Protein AF-0000000087418103 (afdb_homodimer)

pLDDT: mean 96.56, std 5.95, range [44.06, 98.94]

Foldseek 3Di:
DALLVVLVVLLVVLCCLLVVLLVVCLVPQLQALDPVGHQGSQLLLLQLLQVLQCLVQPWAVVHDRPCPVSCADRYPPHDHDSDPVVDDHSVVSVVSSVVSSVVVNVVSVVDDSVQQADAINDDPVCCVQRGGNVSSSVCSSVVSNVVSVRSQSSCVSVVHDDDPD/DFLLVVLVVLLVVLCCLLVVLLVVCLVPQLQALDPVGHQGSQLLLLQLLQVLQCLVQCWAVVHDRPCPVSCADRYPPHDHDSDPVVDDHSVVSVVSSVVSVVVVNVVSVVDDSVQQADAINDDPVCCVQRGGNVSSSVCSSVVSNVVSVRSQSSCVSVVHDDDPD

InterPro domains:
  IPR024775 Hercynine oxygenase, DinB-like domain [PF12867] (20-151)
  IPR034660 DinB/YfiT-like putative metalloenzymes [G3DSA:1.20.120.450] (1-155)
  IPR034660 DinB/YfiT-like putative metalloenzymes [SSF109854] (19-158)

Sequence (330 aa):
MTAIEFIKMSLENSKNWAMGLISDMSDAPLTQPTSAGGNHPLWILGHITCAESDLLDGFILGQPNRFPELQELFAMGSTPTLDADQYPTMDELMVKFETIRAATLAHLGTLTDADLDKPSHAPEEFGPFFGTVGACFGAMSIHSSFHAGQVADARRAAGRGPLMAMTAIEFIKMSLENSKNWAMGLISDMSDAPLTQPTSAGGNHPLWILGHITCAESDLLDGFILGQPNRFPELQELFAMGSTPTLDADQYPTMDELMVKFETIRAATLAHLGTLTDADLDKPSHAPEEFGPFFGTVGACFGAMSIHSSFHAGQVADARRAAGRGPLMA

Radius of gyration: 18.98 Å; Cα contacts (8 Å, |Δi|>4): 549; chains: 2; bounding box: 51×46×40 Å

Nearest PDB structures (foldseek):
  2qnl-assembly1_A-2  TM=7.770E-01  e=9.241E-05  Cytophaga hutchinsonii ATCC 33406
  5wk0-assembly1_A-2  TM=7.222E-01  e=6.065E-04  Staphylococcus sp. HMSC055H04
  8f5v-assembly1_B  TM=7.325E-01  e=7.453E-03  Mycobacterium tuberculosis
  5cog-assembly1_A  TM=6.428E-01  e=8.249E-02  Saccharomyces cerevisiae
  8qf6-assembly1_D  TM=7.228E-01  e=4.628E-01  Escherichia coli BL21(DE3)

Structure (mmCIF, N/CA/C/O backbone):
data_AF-0000000087418103-model_v1
#
loop_
_entity.id
_entity.type
_entity.pdbx_description
1 polymer 'DinB superfamily protein'
#
loop_
_atom_site.group_PDB
_atom_site.id
_atom_site.type_symbol
_atom_site.label_atom_id
_atom_site.label_alt_id
_atom_site.label_comp_id
_atom_site.label_asym_id
_atom_site.label_entity_id
_atom_site.label_seq_id
_atom_site.pdbx_PDB_ins_code
_atom_site.Cartn_x
_atom_site.Cartn_y
_atom_site.Cartn_z
_atom_site.occupancy
_atom_site.B_iso_or_equiv
_atom_site.auth_seq_id
_atom_site.auth_comp_id
_atom_site.auth_asym_id
_atom_site.auth_atom_id
_atom_site.pdbx_PDB_model_num
ATOM 1 N N . MET A 1 1 ? -4.941 -16.906 -14.5 1 94.5 1 MET A N 1
ATOM 2 C CA . MET A 1 1 ? -3.529 -16.562 -14.398 1 94.5 1 MET A CA 1
ATOM 3 C C . MET A 1 1 ? -2.855 -17.328 -13.266 1 94.5 1 MET A C 1
ATOM 5 O O . MET A 1 1 ? -3.516 -17.734 -12.312 1 94.5 1 MET A O 1
ATOM 9 N N . THR A 1 2 ? -1.505 -17.484 -13.43 1 97.88 2 THR A N 1
ATOM 10 C CA . THR A 1 2 ? -0.688 -18.156 -12.43 1 97.88 2 THR A CA 1
ATOM 11 C C . THR A 1 2 ? -0.31 -17.203 -11.305 1 97.88 2 THR A C 1
ATOM 13 O O . THR A 1 2 ? -0.543 -15.992 -11.406 1 97.88 2 THR A O 1
ATOM 16 N N . ALA A 1 3 ? 0.207 -17.781 -10.211 1 98.56 3 ALA A N 1
ATOM 17 C CA . ALA A 1 3 ? 0.692 -16.922 -9.133 1 98.56 3 ALA A CA 1
ATOM 18 C C . ALA A 1 3 ? 1.803 -16 -9.617 1 98.56 3 ALA A C 1
ATOM 20 O O . ALA A 1 3 ? 1.841 -14.82 -9.258 1 98.56 3 ALA A O 1
ATOM 21 N N . ILE A 1 4 ? 2.668 -16.5 -10.477 1 98.75 4 ILE A N 1
ATOM 22 C CA . ILE A 1 4 ? 3.779 -15.711 -11.008 1 98.75 4 ILE A CA 1
ATOM 23 C C . ILE A 1 4 ? 3.242 -14.539 -11.812 1 98.75 4 ILE A C 1
ATOM 25 O O . ILE A 1 4 ? 3.705 -13.406 -11.664 1 98.75 4 ILE A O 1
ATOM 29 N N . GLU A 1 5 ? 2.318 -14.773 -12.641 1 98.19 5 GLU A N 1
ATOM 30 C CA . GLU A 1 5 ? 1.715 -13.711 -13.445 1 98.19 5 GLU A CA 1
ATOM 31 C C . GLU A 1 5 ? 1.024 -12.68 -12.562 1 98.19 5 GLU A C 1
ATOM 33 O O . GLU A 1 5 ? 1.089 -11.477 -12.836 1 98.19 5 GLU A O 1
ATOM 38 N N . PHE A 1 6 ? 0.334 -13.148 -11.539 1 98.44 6 PHE A N 1
ATOM 39 C CA . PHE A 1 6 ? -0.337 -12.25 -10.609 1 98.44 6 PHE A CA 1
ATOM 40 C C . PHE A 1 6 ? 0.672 -11.352 -9.906 1 98.44 6 PHE A C 1
ATOM 42 O O . PHE A 1 6 ? 0.446 -10.148 -9.758 1 98.44 6 PHE A O 1
ATOM 49 N N . ILE A 1 7 ? 1.728 -11.953 -9.453 1 98.81 7 ILE A N 1
ATOM 50 C CA . ILE A 1 7 ? 2.781 -11.203 -8.781 1 98.81 7 ILE A CA 1
ATOM 51 C C . ILE A 1 7 ? 3.348 -10.148 -9.719 1 98.81 7 ILE A C 1
ATOM 53 O O . ILE A 1 7 ? 3.533 -8.992 -9.328 1 98.81 7 ILE A O 1
ATOM 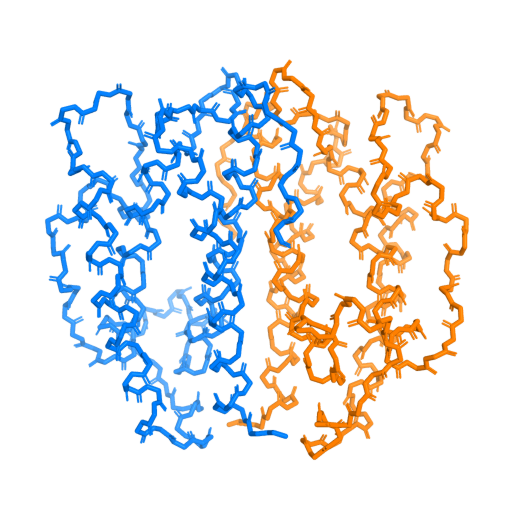57 N N . LYS A 1 8 ? 3.615 -10.539 -10.938 1 98.5 8 LYS A N 1
ATOM 58 C CA . LYS A 1 8 ? 4.141 -9.594 -11.922 1 98.5 8 LYS A CA 1
ATOM 59 C C . LYS A 1 8 ? 3.197 -8.414 -12.109 1 98.5 8 LYS A C 1
ATOM 61 O O . LYS A 1 8 ? 3.633 -7.258 -12.125 1 98.5 8 LYS A O 1
ATOM 66 N N . MET A 1 9 ? 1.972 -8.648 -12.234 1 97.88 9 MET A N 1
ATOM 67 C CA . MET A 1 9 ? 0.964 -7.602 -12.375 1 97.88 9 MET A CA 1
ATOM 68 C C . MET A 1 9 ? 0.952 -6.688 -11.156 1 97.88 9 MET A C 1
ATOM 70 O O . MET A 1 9 ? 0.904 -5.461 -11.297 1 97.88 9 MET A O 1
ATOM 74 N N . SER A 1 10 ? 0.97 -7.254 -9.992 1 98.19 10 SER A N 1
ATOM 75 C CA . SER A 1 10 ? 0.937 -6.488 -8.75 1 98.19 10 SER A CA 1
ATOM 76 C C . SER A 1 10 ? 2.164 -5.594 -8.625 1 98.19 10 SER A C 1
ATOM 78 O O . SER A 1 10 ? 2.057 -4.441 -8.195 1 98.19 10 SER A O 1
ATOM 80 N N . LEU A 1 11 ? 3.316 -6.184 -8.984 1 98.69 11 LEU A N 1
ATOM 81 C CA . LEU A 1 11 ? 4.555 -5.414 -8.953 1 98.69 11 LEU A CA 1
ATOM 82 C C . LEU A 1 11 ? 4.5 -4.246 -9.93 1 98.69 11 LEU A C 1
ATOM 84 O O . LEU A 1 11 ? 4.941 -3.141 -9.617 1 98.69 11 LEU A O 1
ATOM 88 N N . GLU A 1 12 ? 3.982 -4.477 -11.047 1 97.69 12 GLU A N 1
ATOM 89 C CA . GLU A 1 12 ? 3.881 -3.426 -12.055 1 97.69 12 GLU A CA 1
ATOM 90 C C . GLU A 1 12 ? 2.904 -2.336 -11.617 1 97.69 12 GLU A C 1
ATOM 92 O O . GLU A 1 12 ? 3.199 -1.146 -11.742 1 97.69 12 GLU A O 1
ATOM 97 N N . ASN A 1 13 ? 1.752 -2.725 -11.156 1 96.62 13 ASN A N 1
ATOM 98 C CA . ASN A 1 13 ? 0.744 -1.762 -10.727 1 96.62 13 ASN A CA 1
ATOM 99 C C . ASN A 1 13 ? 1.242 -0.908 -9.562 1 96.62 13 ASN A C 1
ATOM 101 O O . ASN A 1 13 ? 1.065 0.311 -9.562 1 96.62 13 ASN A O 1
ATOM 105 N N . SER A 1 14 ? 1.847 -1.534 -8.562 1 97.62 14 SER A N 1
ATOM 106 C CA . SER A 1 14 ? 2.357 -0.795 -7.418 1 97.62 14 SER A CA 1
ATOM 107 C C . SER A 1 14 ? 3.492 0.14 -7.82 1 97.62 14 SER A C 1
ATOM 109 O O . SER A 1 14 ? 3.6 1.255 -7.305 1 97.62 14 SER A O 1
ATOM 111 N N . LYS A 1 15 ? 4.336 -0.326 -8.766 1 98.12 15 LYS A N 1
ATOM 112 C CA . LYS A 1 15 ? 5.406 0.524 -9.281 1 98.12 15 LYS A CA 1
ATOM 113 C C . LYS A 1 15 ? 4.84 1.762 -9.977 1 98.12 15 LYS A C 1
ATOM 115 O O . LYS A 1 15 ? 5.262 2.885 -9.695 1 98.12 15 LYS A O 1
ATOM 120 N N . ASN A 1 16 ? 3.953 1.532 -10.852 1 96.31 16 ASN A N 1
ATOM 121 C CA . ASN A 1 16 ? 3.383 2.648 -11.602 1 96.31 16 ASN A CA 1
ATOM 122 C C . ASN A 1 16 ? 2.752 3.682 -10.672 1 96.31 16 ASN A C 1
ATOM 124 O O . ASN A 1 16 ? 2.916 4.887 -10.875 1 96.31 16 ASN A O 1
ATOM 128 N N . TRP A 1 17 ? 2.092 3.24 -9.695 1 96.44 17 TRP A N 1
ATOM 129 C CA . TRP A 1 17 ? 1.439 4.129 -8.742 1 96.44 17 TRP A CA 1
ATOM 130 C C . TRP A 1 17 ? 2.471 4.898 -7.922 1 96.44 17 TRP A C 1
ATOM 132 O O . TRP A 1 17 ? 2.471 6.133 -7.914 1 96.44 17 TRP A O 1
ATOM 142 N N . ALA A 1 18 ? 3.398 4.211 -7.297 1 98.25 18 ALA A N 1
ATOM 143 C CA . ALA A 1 18 ? 4.387 4.824 -6.414 1 98.25 18 ALA A CA 1
ATOM 144 C C . ALA A 1 18 ? 5.312 5.758 -7.188 1 98.25 18 ALA A C 1
ATOM 146 O O . ALA A 1 18 ? 5.527 6.902 -6.785 1 98.25 18 ALA A O 1
ATOM 147 N N . MET A 1 19 ? 5.785 5.285 -8.336 1 98.19 19 MET A N 1
ATOM 148 C CA . MET A 1 19 ? 6.758 6.074 -9.086 1 98.19 19 MET A CA 1
ATOM 149 C C . MET A 1 19 ? 6.086 7.262 -9.766 1 98.19 19 MET A C 1
ATOM 151 O O . MET A 1 19 ? 6.699 8.32 -9.922 1 98.19 19 MET A O 1
ATOM 155 N N . GLY A 1 20 ? 4.82 7.055 -10.133 1 97.44 20 GLY A N 1
ATOM 156 C CA . GLY A 1 20 ? 4.082 8.203 -10.633 1 97.44 20 GLY A CA 1
ATOM 157 C C . GLY A 1 20 ? 3.986 9.336 -9.633 1 97.44 20 GLY A C 1
ATOM 158 O O . GLY A 1 20 ? 4.219 10.5 -9.977 1 97.44 20 GLY A O 1
ATOM 159 N N . LEU A 1 21 ? 3.668 9.031 -8.445 1 98.25 21 LEU A N 1
ATOM 160 C CA . LEU A 1 21 ? 3.559 10.023 -7.375 1 98.25 21 LEU A CA 1
ATOM 161 C C . LEU A 1 21 ? 4.922 10.625 -7.055 1 98.25 21 LEU A C 1
ATOM 163 O O . LEU A 1 21 ? 5.047 11.852 -6.926 1 98.25 21 LEU A O 1
ATOM 167 N N . ILE A 1 22 ? 5.906 9.797 -6.93 1 98.62 22 ILE A N 1
ATOM 168 C CA . ILE A 1 22 ? 7.246 10.242 -6.562 1 98.62 22 ILE A CA 1
ATOM 169 C C . ILE A 1 22 ? 7.785 11.195 -7.629 1 98.62 22 ILE A C 1
ATOM 171 O O . ILE A 1 22 ? 8.305 12.266 -7.312 1 98.62 22 ILE A O 1
ATOM 175 N N . SER A 1 23 ? 7.621 10.805 -8.875 1 97.69 23 SER A N 1
ATOM 176 C CA . SER A 1 23 ? 8.117 11.625 -9.977 1 97.69 23 SER A CA 1
ATOM 177 C C . SER A 1 23 ? 7.422 12.977 -10.016 1 97.69 23 SER A C 1
ATOM 179 O O . SER A 1 23 ? 8.031 13.984 -10.383 1 97.69 23 SER A O 1
ATOM 181 N N . ASP A 1 24 ? 6.219 12.969 -9.617 1 97.5 24 ASP A N 1
ATOM 182 C CA . ASP A 1 24 ? 5.445 14.203 -9.617 1 97.5 24 ASP A CA 1
ATOM 183 C C . ASP A 1 24 ? 5.98 15.188 -8.57 1 97.5 24 ASP A C 1
ATOM 185 O O . ASP A 1 24 ? 5.684 16.375 -8.625 1 97.5 24 ASP A O 1
ATOM 189 N N . MET A 1 25 ? 6.789 14.719 -7.719 1 98 25 MET A N 1
ATOM 190 C CA . MET A 1 25 ? 7.316 15.547 -6.641 1 98 25 MET A CA 1
ATOM 191 C C . MET A 1 25 ? 8.781 15.883 -6.875 1 98 25 MET A C 1
ATOM 193 O O . MET A 1 25 ? 9.492 16.281 -5.949 1 98 25 MET A O 1
ATOM 197 N N . SER A 1 26 ? 9.266 15.75 -8.094 1 97.12 26 SER A N 1
ATOM 198 C CA . SER A 1 26 ? 10.68 15.953 -8.406 1 97.12 26 SER A CA 1
ATOM 199 C C . SER A 1 26 ? 11.102 17.391 -8.125 1 97.12 26 SER A C 1
ATOM 201 O O . SER A 1 26 ? 12.273 17.656 -7.848 1 97.12 26 SER A O 1
ATOM 203 N N . ASP A 1 27 ? 10.219 18.359 -8.148 1 97.69 27 ASP A N 1
ATOM 204 C CA . ASP A 1 27 ? 10.547 19.75 -7.906 1 97.69 27 ASP A CA 1
ATOM 205 C C . ASP A 1 27 ? 10.445 20.094 -6.418 1 97.69 27 ASP A C 1
ATOM 207 O O . ASP A 1 27 ? 10.852 21.172 -5.996 1 97.69 27 ASP A O 1
ATOM 211 N N . ALA A 1 28 ? 9.938 19.203 -5.602 1 97.88 28 ALA A N 1
ATOM 212 C CA . ALA A 1 28 ? 9.836 19.359 -4.152 1 97.88 28 ALA A CA 1
ATOM 213 C C . ALA A 1 28 ? 10.109 18.047 -3.43 1 97.88 28 ALA A C 1
ATOM 215 O O . ALA A 1 28 ? 9.297 17.594 -2.619 1 97.88 28 ALA A O 1
ATOM 216 N N . PRO A 1 29 ? 11.273 17.484 -3.646 1 98.25 29 PRO A N 1
ATOM 217 C CA . PRO A 1 29 ? 11.547 16.094 -3.227 1 98.25 29 PRO A CA 1
ATOM 218 C C . PRO A 1 29 ? 11.672 15.961 -1.712 1 98.25 29 PRO A C 1
ATOM 220 O O . PRO A 1 29 ? 11.57 14.852 -1.181 1 98.25 29 PRO A O 1
ATOM 223 N N . LEU A 1 30 ? 11.867 17.078 -0.911 1 98.5 30 LEU A N 1
ATOM 224 C CA . LEU A 1 30 ? 12.102 16.984 0.525 1 98.5 30 LEU A CA 1
ATOM 225 C C . LEU A 1 30 ? 10.859 17.391 1.308 1 98.5 30 LEU A C 1
ATOM 227 O O . LEU A 1 30 ? 10.938 17.641 2.516 1 98.5 30 LEU A O 1
ATOM 231 N N . THR A 1 31 ? 9.727 17.469 0.609 1 98.38 31 THR A N 1
ATOM 232 C CA . THR A 1 31 ? 8.492 17.859 1.283 1 98.38 31 THR A CA 1
ATOM 233 C C . THR A 1 31 ? 8.094 16.797 2.314 1 98.38 31 THR A C 1
ATOM 235 O O . THR A 1 31 ? 7.848 15.648 1.966 1 98.38 31 THR A O 1
ATOM 238 N N . GLN A 1 32 ? 8.031 17.203 3.506 1 98.31 32 GLN A N 1
ATOM 239 C CA . GLN A 1 32 ? 7.543 16.297 4.547 1 98.31 32 GLN A CA 1
ATOM 240 C C . GLN A 1 32 ? 6.02 16.25 4.57 1 98.31 32 GLN A C 1
ATOM 242 O O . GLN A 1 32 ? 5.359 17.281 4.387 1 98.31 32 GLN A O 1
ATOM 247 N N . PRO A 1 33 ? 5.477 15.109 4.848 1 98.31 33 PRO A N 1
ATOM 248 C CA . PRO A 1 33 ? 4.023 14.969 4.738 1 98.31 33 PRO A CA 1
ATOM 249 C C . PRO A 1 33 ? 3.279 15.578 5.926 1 98.31 33 PRO A C 1
ATOM 251 O O . PRO A 1 33 ? 2.133 16.016 5.789 1 98.31 33 PRO A O 1
ATOM 254 N N . THR A 1 34 ? 3.924 15.641 7.117 1 98.06 34 THR A N 1
ATOM 255 C CA . THR A 1 34 ? 3.201 16.062 8.312 1 98.06 34 THR A CA 1
ATOM 256 C C . THR A 1 34 ? 3.912 17.219 8.992 1 98.06 34 THR A C 1
ATOM 258 O O . THR A 1 34 ? 5.07 17.516 8.688 1 98.06 34 THR A O 1
ATOM 261 N N . SER A 1 35 ? 3.207 17.844 9.93 1 95.25 35 SER A N 1
ATOM 262 C CA . SER A 1 35 ? 3.797 18.922 10.719 1 95.25 35 SER A CA 1
ATOM 263 C C . SER A 1 35 ? 4.855 18.391 11.68 1 95.25 35 SER A C 1
ATOM 265 O O . SER A 1 35 ? 5.664 19.156 12.203 1 95.25 35 SER A O 1
ATOM 267 N N . ALA A 1 36 ? 4.867 17.062 11.836 1 95.81 36 ALA A N 1
ATOM 268 C CA . ALA A 1 36 ? 5.852 16.406 12.695 1 95.81 36 ALA A CA 1
ATOM 269 C C . ALA A 1 36 ? 6.945 15.742 11.867 1 95.81 36 ALA A C 1
ATOM 271 O O . ALA A 1 36 ? 7.68 14.891 12.375 1 95.81 36 ALA A O 1
ATOM 272 N N . GLY A 1 37 ? 7.035 16.156 10.625 1 96.56 37 GLY A N 1
ATOM 273 C CA . GLY A 1 37 ? 8.023 15.586 9.727 1 96.56 37 GLY A CA 1
ATOM 274 C C . GLY A 1 37 ? 7.496 14.406 8.938 1 96.56 37 GLY A C 1
ATOM 275 O O . GLY A 1 37 ? 6.363 14.43 8.461 1 96.56 37 GLY A O 1
ATOM 276 N N . GLY A 1 38 ? 8.43 13.398 8.836 1 96.62 38 GLY A N 1
ATOM 277 C CA . GLY A 1 38 ? 8.039 12.195 8.117 1 96.62 38 GLY A CA 1
ATOM 278 C C . GLY A 1 38 ? 8.867 11.938 6.875 1 96.62 38 GLY A C 1
ATOM 279 O O . GLY A 1 38 ? 9.836 12.656 6.617 1 96.62 38 GLY A O 1
ATOM 280 N N . ASN A 1 39 ? 8.43 10.906 6.176 1 97.94 39 ASN A N 1
ATOM 281 C CA . ASN A 1 39 ? 9.203 10.422 5.035 1 97.94 39 ASN A CA 1
ATOM 282 C C . ASN A 1 39 ? 8.906 11.234 3.777 1 97.94 39 ASN A C 1
ATOM 284 O O . ASN A 1 39 ? 7.805 11.156 3.23 1 97.94 39 ASN A O 1
ATOM 288 N N . HIS A 1 40 ? 9.859 12.047 3.332 1 98.56 40 HIS A N 1
ATOM 289 C CA . HIS A 1 40 ? 9.672 12.836 2.119 1 98.56 40 HIS A CA 1
ATOM 290 C C . HIS A 1 40 ? 9.914 11.992 0.872 1 98.56 40 HIS A C 1
ATOM 292 O O . HIS A 1 40 ? 10.516 10.922 0.95 1 98.56 40 HIS A O 1
ATOM 298 N N . PRO A 1 41 ? 9.445 12.406 -0.322 1 98.69 41 PRO A N 1
ATOM 299 C CA . PRO A 1 41 ? 9.445 11.586 -1.535 1 98.69 41 PRO A CA 1
ATOM 300 C C . PRO A 1 41 ? 10.836 11.078 -1.907 1 98.69 41 PRO A C 1
ATOM 302 O O . PRO A 1 41 ? 10.984 9.938 -2.354 1 98.69 41 PRO A O 1
ATOM 305 N N . LEU A 1 42 ? 11.852 11.875 -1.727 1 98.75 42 LEU A N 1
ATOM 306 C CA . LEU A 1 42 ? 13.211 11.438 -2.041 1 98.75 42 LEU A CA 1
ATOM 307 C C . LEU A 1 42 ? 13.625 10.273 -1.155 1 98.75 42 LEU A C 1
ATOM 309 O O . LEU A 1 42 ? 14.164 9.273 -1.646 1 98.75 42 LEU A O 1
ATOM 313 N N . TRP A 1 43 ? 13.398 10.375 0.125 1 98.75 43 TRP A N 1
ATOM 314 C CA . TRP A 1 43 ? 13.711 9.289 1.049 1 98.75 43 TRP A CA 1
ATOM 315 C C . TRP A 1 43 ? 12.914 8.031 0.708 1 98.75 43 TRP A C 1
ATOM 317 O O . TRP A 1 43 ? 13.445 6.922 0.733 1 98.75 43 TRP A O 1
ATOM 327 N N . ILE A 1 44 ? 11.664 8.211 0.382 1 98.81 44 ILE A N 1
ATOM 328 C CA . ILE A 1 44 ? 10.797 7.078 0.086 1 98.81 44 ILE A CA 1
ATOM 329 C C . ILE A 1 44 ? 11.32 6.34 -1.144 1 98.81 44 ILE A C 1
ATOM 331 O O . ILE A 1 44 ? 11.367 5.105 -1.162 1 98.81 44 ILE A O 1
ATOM 335 N N . LEU A 1 45 ? 11.703 7.07 -2.178 1 98.88 45 LEU A N 1
ATOM 336 C CA . LEU A 1 45 ? 12.289 6.434 -3.352 1 98.88 45 LEU A CA 1
ATOM 337 C C . LEU A 1 45 ? 13.516 5.609 -2.969 1 98.88 45 LEU A C 1
ATOM 339 O O . LEU A 1 45 ? 13.641 4.453 -3.375 1 98.88 45 LEU A O 1
ATOM 343 N N . GLY A 1 46 ? 14.422 6.227 -2.209 1 98.81 46 GLY A N 1
ATOM 344 C CA . GLY A 1 46 ? 15.594 5.5 -1.736 1 98.81 46 GLY A CA 1
ATOM 345 C C . GLY A 1 46 ? 15.242 4.293 -0.89 1 98.81 46 GLY A C 1
ATOM 346 O O . GLY A 1 46 ? 15.844 3.227 -1.04 1 98.81 46 GLY A O 1
ATOM 347 N N . HIS A 1 47 ? 14.297 4.453 -0.024 1 98.81 47 HIS A N 1
ATOM 348 C CA . HIS A 1 47 ? 13.883 3.385 0.883 1 98.81 47 HIS A CA 1
ATOM 349 C C . HIS A 1 47 ? 13.281 2.211 0.116 1 98.81 47 HIS A C 1
ATOM 351 O O . HIS A 1 47 ? 13.617 1.055 0.382 1 98.81 47 HIS A O 1
ATOM 357 N N . ILE A 1 48 ? 12.359 2.486 -0.826 1 98.81 48 ILE A N 1
ATOM 358 C CA . ILE A 1 48 ? 11.75 1.425 -1.621 1 98.81 48 ILE A CA 1
ATOM 359 C C . ILE A 1 48 ? 12.836 0.675 -2.395 1 98.81 48 ILE A C 1
ATOM 361 O O . ILE A 1 48 ? 12.797 -0.554 -2.492 1 98.81 48 ILE A O 1
ATOM 365 N N . THR A 1 49 ? 13.805 1.419 -2.943 1 98.88 49 THR A N 1
ATOM 366 C CA . THR A 1 49 ? 14.906 0.832 -3.691 1 98.88 49 THR A CA 1
ATOM 367 C C . THR A 1 49 ? 15.758 -0.068 -2.793 1 98.88 49 THR A C 1
ATOM 369 O O . THR A 1 49 ? 16 -1.229 -3.125 1 98.88 49 THR A O 1
ATOM 372 N N . CYS A 1 50 ? 16.156 0.462 -1.684 1 98.75 50 CYS A N 1
ATOM 373 C CA . CYS A 1 50 ? 16.953 -0.267 -0.711 1 98.75 50 CYS A CA 1
ATOM 374 C C . CYS A 1 50 ? 16.219 -1.507 -0.214 1 98.75 50 CYS A C 1
ATOM 376 O O . CYS A 1 50 ? 16.797 -2.6 -0.183 1 98.75 50 CYS A O 1
ATOM 378 N N . ALA A 1 51 ? 15.023 -1.373 0.129 1 98.44 51 ALA A N 1
ATOM 379 C CA . ALA A 1 51 ? 14.203 -2.451 0.68 1 98.44 51 ALA A CA 1
ATOM 380 C C . ALA A 1 51 ? 13.992 -3.559 -0.349 1 98.44 51 ALA A C 1
ATOM 382 O O . ALA A 1 51 ? 13.961 -4.742 -0.001 1 98.44 51 ALA A O 1
ATOM 383 N N . GLU A 1 52 ? 13.742 -3.18 -1.605 1 98.81 52 GLU A N 1
ATOM 384 C CA . GLU A 1 52 ? 13.547 -4.211 -2.623 1 98.81 52 GLU A CA 1
ATOM 385 C C . GLU A 1 52 ? 14.805 -5.059 -2.799 1 98.81 52 GLU A C 1
ATOM 387 O O . GLU A 1 52 ? 14.719 -6.27 -2.992 1 98.81 52 GLU A O 1
ATOM 392 N N . SER A 1 53 ? 15.977 -4.418 -2.729 1 98.81 53 SER A N 1
ATOM 393 C CA . SER A 1 53 ? 17.203 -5.199 -2.748 1 98.81 53 SER A CA 1
ATOM 394 C C . SER A 1 53 ? 17.328 -6.086 -1.514 1 98.81 53 SER A C 1
ATOM 396 O O . SER A 1 53 ? 17.75 -7.238 -1.608 1 98.81 53 SER A O 1
ATOM 398 N N . ASP A 1 54 ? 16.953 -5.578 -0.331 1 98.25 54 ASP A N 1
ATOM 399 C CA . ASP A 1 54 ? 16.953 -6.406 0.872 1 98.25 54 ASP A CA 1
ATOM 400 C C . ASP A 1 54 ? 16.062 -7.633 0.693 1 98.25 54 ASP A C 1
ATOM 402 O O . ASP A 1 54 ? 16.406 -8.727 1.132 1 98.25 54 ASP A O 1
ATOM 406 N N . LEU A 1 55 ? 14.953 -7.465 0.068 1 98.56 55 LEU A N 1
ATOM 407 C CA . LEU A 1 55 ? 14.008 -8.562 -0.118 1 98.56 55 LEU A CA 1
ATOM 408 C C . LEU A 1 55 ? 14.508 -9.539 -1.181 1 98.56 55 LEU A C 1
ATOM 410 O O . LEU A 1 55 ? 14.57 -10.742 -0.943 1 98.56 55 LEU A O 1
ATOM 414 N N . LEU A 1 56 ? 14.867 -9.023 -2.363 1 98.88 56 LEU A N 1
ATOM 415 C CA . LEU A 1 56 ? 15.336 -9.906 -3.43 1 98.88 56 LEU A CA 1
ATOM 416 C C . LEU A 1 56 ? 16.688 -10.508 -3.084 1 98.88 56 LEU A C 1
ATOM 418 O O . LEU A 1 56 ? 16.812 -11.727 -2.943 1 98.88 56 LEU A O 1
ATOM 422 N N . ASP A 1 57 ? 17.734 -9.648 -2.947 1 98.81 57 ASP A N 1
ATOM 423 C CA . ASP A 1 57 ? 19.109 -10.133 -2.738 1 98.81 57 ASP A CA 1
ATOM 424 C C . ASP A 1 57 ? 19.25 -10.781 -1.367 1 98.81 57 ASP A C 1
ATOM 426 O O . ASP A 1 57 ? 19.797 -11.883 -1.252 1 98.81 57 ASP A O 1
ATOM 430 N N . GLY A 1 58 ? 18.75 -10.156 -0.375 1 98.31 58 GLY A N 1
ATOM 431 C CA . GLY A 1 58 ? 18.906 -10.656 0.982 1 98.31 58 GLY A CA 1
ATOM 432 C C . GLY A 1 58 ? 18 -11.836 1.295 1 98.31 58 GLY A C 1
ATOM 433 O O . GLY A 1 58 ? 18.469 -12.961 1.437 1 98.31 58 GLY A O 1
ATOM 434 N N . PHE A 1 59 ? 16.703 -11.617 1.299 1 98.5 59 PHE A N 1
ATOM 435 C CA . PHE A 1 59 ? 15.766 -12.594 1.841 1 98.5 59 PHE A CA 1
ATOM 436 C C . PHE A 1 59 ? 15.516 -13.719 0.844 1 98.5 59 PHE A C 1
ATOM 438 O O . PHE A 1 59 ? 15.367 -14.883 1.234 1 98.5 59 PHE A O 1
ATOM 445 N N . ILE A 1 60 ? 15.414 -13.469 -0.437 1 98.75 60 ILE A N 1
ATOM 446 C CA . ILE A 1 60 ? 15.078 -14.5 -1.415 1 98.75 60 ILE A CA 1
ATOM 447 C C . ILE A 1 60 ? 16.344 -15.227 -1.852 1 98.75 60 ILE A C 1
ATOM 449 O O . ILE A 1 60 ? 16.375 -16.469 -1.882 1 98.75 60 ILE A O 1
ATOM 453 N N . LEU A 1 61 ? 17.453 -14.523 -2.113 1 98.75 61 LEU A N 1
ATOM 454 C CA . LEU A 1 61 ? 18.625 -15.109 -2.754 1 98.75 61 LEU A CA 1
ATOM 455 C C . LEU A 1 61 ? 19.719 -15.398 -1.729 1 98.75 61 LEU A C 1
ATOM 457 O O . LEU A 1 61 ? 20.703 -16.094 -2.031 1 98.75 61 LEU A O 1
ATOM 461 N N . GLY A 1 62 ? 19.609 -14.836 -0.491 1 98.44 62 GLY A N 1
ATOM 462 C CA . GLY A 1 62 ? 20.625 -15.039 0.529 1 98.44 62 GLY A CA 1
ATOM 463 C C . GLY A 1 62 ? 21.938 -14.336 0.219 1 98.44 62 GLY A C 1
ATOM 464 O O . GLY A 1 62 ? 23 -14.852 0.529 1 98.44 62 GLY A O 1
ATOM 465 N N . GLN A 1 63 ? 21.875 -13.227 -0.502 1 98.56 63 GLN A N 1
ATOM 466 C CA . GLN A 1 63 ? 23.016 -12.43 -0.913 1 98.56 63 GLN A CA 1
ATOM 467 C C . GLN A 1 63 ? 22.969 -11.039 -0.272 1 98.56 63 GLN A C 1
ATOM 469 O O . GLN A 1 63 ? 21.938 -10.617 0.229 1 98.56 63 GLN A O 1
ATOM 474 N N . PRO A 1 64 ? 24.078 -10.359 -0.205 1 98.19 64 PRO A N 1
ATOM 475 C CA . PRO A 1 64 ? 24.062 -8.992 0.33 1 98.19 64 PRO A CA 1
ATOM 476 C C . PRO A 1 64 ? 23.25 -8.031 -0.535 1 98.19 64 PRO A C 1
ATOM 478 O O . PRO A 1 64 ? 23.141 -8.227 -1.747 1 98.19 64 PRO A O 1
ATOM 481 N N . ASN A 1 65 ? 22.719 -7.016 0.11 1 98.38 65 ASN A N 1
ATOM 482 C CA . ASN A 1 65 ? 22.094 -5.918 -0.617 1 98.38 65 ASN A CA 1
ATOM 483 C C . ASN A 1 65 ? 23.031 -5.332 -1.672 1 98.38 65 ASN A C 1
ATOM 485 O O . ASN A 1 65 ? 24.203 -5.074 -1.395 1 98.38 65 ASN A O 1
ATOM 489 N N . ARG A 1 66 ? 22.578 -5.078 -2.859 1 98.56 66 ARG A N 1
ATOM 490 C CA . ARG A 1 66 ? 23.453 -4.699 -3.967 1 98.56 66 ARG A CA 1
ATOM 491 C C . ARG A 1 66 ? 23.766 -3.207 -3.928 1 98.56 66 ARG A C 1
ATOM 493 O O . ARG A 1 66 ? 24.641 -2.734 -4.652 1 98.56 66 ARG A O 1
ATOM 500 N N . PHE A 1 67 ? 23.047 -2.477 -3.104 1 98.31 67 PHE A N 1
ATOM 501 C CA . PHE A 1 67 ? 23.312 -1.058 -2.893 1 98.31 67 PHE A CA 1
ATOM 502 C C . PHE A 1 67 ? 23.719 -0.791 -1.448 1 98.31 67 PHE A C 1
ATOM 504 O O . PHE A 1 67 ? 23.016 -0.074 -0.725 1 98.31 67 PHE A O 1
ATOM 511 N N . PRO A 1 68 ? 24.875 -1.246 -1.016 1 97.5 68 PRO A N 1
ATOM 512 C CA . PRO A 1 68 ? 25.25 -1.081 0.389 1 97.5 68 PRO A CA 1
ATOM 513 C C . PRO A 1 68 ? 25.328 0.385 0.81 1 97.5 68 PRO A C 1
ATOM 515 O O . PRO A 1 68 ? 25.078 0.714 1.97 1 97.5 68 PRO A O 1
ATOM 518 N N . GLU A 1 69 ? 25.594 1.25 -0.128 1 96.25 69 GLU A N 1
ATOM 519 C CA . GLU A 1 69 ? 25.75 2.672 0.166 1 96.25 69 GLU A CA 1
ATOM 520 C C . GLU A 1 69 ? 24.406 3.303 0.527 1 96.25 69 GLU A C 1
ATOM 522 O O . GLU A 1 69 ? 24.359 4.391 1.104 1 96.25 69 GLU A O 1
ATOM 527 N N . LEU A 1 70 ? 23.297 2.645 0.199 1 97.88 70 LEU A N 1
ATOM 528 C CA . LEU A 1 70 ? 21.969 3.189 0.489 1 97.88 70 LEU A CA 1
ATOM 529 C C . LEU A 1 70 ? 21.531 2.828 1.903 1 97.88 70 LEU A C 1
ATOM 531 O O . LEU A 1 70 ? 20.594 3.426 2.441 1 97.88 70 LEU A O 1
ATOM 535 N N . GLN A 1 71 ? 22.156 1.879 2.541 1 96.75 71 GLN A N 1
ATOM 536 C CA . GLN A 1 71 ? 21.688 1.307 3.799 1 96.75 71 GLN A CA 1
ATOM 537 C C . GLN A 1 71 ? 21.656 2.357 4.906 1 96.75 71 GLN A C 1
ATOM 539 O O . GLN A 1 71 ? 20.688 2.453 5.656 1 96.75 71 GLN A O 1
ATOM 544 N N . GLU A 1 72 ? 22.641 3.15 4.969 1 94.94 72 GLU A N 1
ATOM 545 C CA . GLU A 1 72 ? 22.75 4.129 6.047 1 94.94 72 GLU A CA 1
ATOM 546 C C . GLU A 1 72 ? 21.625 5.156 5.969 1 94.94 72 GLU A C 1
ATOM 548 O O . GLU A 1 72 ? 21.062 5.559 6.996 1 94.94 72 GLU A O 1
ATOM 553 N N . LEU A 1 73 ? 21.25 5.516 4.793 1 96.06 73 LEU A N 1
ATOM 554 C CA . LEU A 1 73 ? 20.344 6.645 4.602 1 96.06 73 LEU A CA 1
ATOM 555 C C . LEU A 1 73 ? 18.891 6.168 4.5 1 96.06 73 LEU A C 1
ATOM 557 O O . LEU A 1 73 ? 17.969 6.906 4.848 1 96.06 73 LEU A O 1
ATOM 561 N N . PHE A 1 74 ? 18.703 4.891 4.039 1 97.94 74 PHE A N 1
ATOM 562 C CA . PHE A 1 74 ? 17.359 4.594 3.582 1 97.94 74 PHE A CA 1
ATOM 563 C C . PHE A 1 74 ? 16.844 3.307 4.215 1 97.94 74 PHE A C 1
ATOM 565 O O . PHE A 1 74 ? 15.672 2.953 4.055 1 97.94 74 PHE A O 1
ATOM 572 N N . ALA A 1 75 ? 17.656 2.574 4.938 1 95.69 75 ALA A N 1
ATOM 573 C CA . ALA A 1 75 ? 17.234 1.289 5.488 1 95.69 75 ALA A CA 1
ATOM 574 C C . ALA A 1 75 ? 16.188 1.477 6.574 1 95.69 75 ALA A C 1
ATOM 576 O O . ALA A 1 75 ? 16 2.586 7.082 1 95.69 75 ALA A O 1
ATOM 577 N N . MET A 1 76 ? 15.492 0.37 6.848 1 89.12 76 MET A N 1
ATOM 578 C CA . MET A 1 76 ? 14.562 0.377 7.973 1 89.12 76 MET A CA 1
ATOM 579 C C . MET A 1 76 ? 15.234 0.923 9.227 1 89.12 76 MET A C 1
ATOM 581 O O . MET A 1 76 ? 16.359 0.556 9.539 1 89.12 76 MET A O 1
ATOM 585 N N . GLY A 1 77 ? 14.57 1.86 9.859 1 88.12 77 GLY A N 1
ATOM 586 C CA . GLY A 1 77 ? 15.109 2.428 11.086 1 88.12 77 GLY A CA 1
ATOM 587 C C . GLY A 1 77 ? 15.82 3.75 10.867 1 88.12 77 GLY A C 1
ATOM 588 O O . GLY A 1 77 ? 16.078 4.488 11.812 1 88.12 77 GLY A O 1
ATOM 589 N N . SER A 1 78 ? 16.141 4.066 9.656 1 91.25 78 SER A N 1
ATOM 590 C CA . SER A 1 78 ? 16.766 5.355 9.367 1 91.25 78 SER A CA 1
ATOM 591 C C . SER A 1 78 ? 15.75 6.488 9.453 1 91.25 78 SER A C 1
ATOM 593 O O . SER A 1 78 ? 14.547 6.254 9.367 1 91.25 78 SER A O 1
ATOM 595 N N . THR A 1 79 ? 16.297 7.691 9.609 1 91.06 79 THR A N 1
ATOM 596 C CA . THR A 1 79 ? 15.461 8.883 9.727 1 91.06 79 THR A CA 1
ATOM 597 C C . THR A 1 79 ? 15.75 9.859 8.586 1 91.06 79 THR A C 1
ATOM 599 O O . THR A 1 79 ? 16.891 10.25 8.375 1 91.06 79 THR A O 1
ATOM 602 N N . PRO A 1 80 ? 14.727 10.25 7.922 1 95.69 80 PRO A N 1
ATOM 603 C CA . PRO A 1 80 ? 14.945 11.234 6.855 1 95.69 80 PRO A CA 1
ATOM 604 C C . PRO A 1 80 ? 15.492 12.555 7.379 1 95.69 80 PRO A C 1
ATOM 606 O O . PRO A 1 80 ? 15.109 13.008 8.461 1 95.69 80 PRO A O 1
ATOM 609 N N . THR A 1 81 ? 16.375 13.164 6.633 1 94.88 81 THR A N 1
ATOM 610 C CA . THR A 1 81 ? 16.891 14.5 6.918 1 94.88 81 THR A CA 1
ATOM 611 C C . THR A 1 81 ? 16.406 15.492 5.863 1 94.88 81 THR A C 1
ATOM 613 O O . THR A 1 81 ? 15.875 15.102 4.824 1 94.88 81 THR A O 1
ATOM 616 N N . LEU A 1 82 ? 16.531 16.766 6.156 1 96.19 82 LEU A N 1
ATOM 617 C CA . LEU A 1 82 ? 16.109 17.781 5.211 1 96.19 82 LEU A CA 1
ATOM 618 C C . LEU A 1 82 ? 17.312 18.375 4.477 1 96.19 82 LEU A C 1
ATOM 620 O O . LEU A 1 82 ? 17.172 19.375 3.768 1 96.19 82 LEU A O 1
ATOM 624 N N . ASP A 1 83 ? 18.453 17.703 4.594 1 95.5 83 ASP A N 1
ATOM 625 C CA . ASP A 1 83 ? 19.641 18.141 3.885 1 95.5 83 ASP A CA 1
ATOM 626 C C . ASP A 1 83 ? 19.797 17.391 2.557 1 95.5 83 ASP A C 1
ATOM 628 O O . ASP A 1 83 ? 20.297 16.266 2.518 1 95.5 83 ASP A O 1
ATOM 632 N N . ALA A 1 84 ? 19.484 18.031 1.515 1 92.94 84 ALA A N 1
ATOM 633 C CA . ALA A 1 84 ? 19.484 17.438 0.181 1 92.94 84 ALA A CA 1
ATOM 634 C C . ALA A 1 84 ? 20.875 16.938 -0.191 1 92.94 84 ALA A C 1
ATOM 636 O O . ALA A 1 84 ? 21.016 15.961 -0.933 1 92.94 84 ALA A O 1
ATOM 637 N N . ASP A 1 85 ? 21.891 17.531 0.336 1 94.69 85 ASP A N 1
ATOM 638 C CA . ASP A 1 85 ? 23.281 17.219 -0.038 1 94.69 85 ASP A CA 1
ATOM 639 C C . ASP A 1 85 ? 23.688 15.852 0.479 1 94.69 85 ASP A C 1
ATOM 641 O O . ASP A 1 85 ? 24.688 15.289 0.022 1 94.69 85 ASP A O 1
ATOM 645 N N . GLN A 1 86 ? 22.922 15.297 1.346 1 95.69 86 GLN A N 1
ATOM 646 C CA . GLN A 1 86 ? 23.266 14 1.93 1 95.69 86 GLN A CA 1
ATOM 647 C C . GLN A 1 86 ? 22.734 12.859 1.065 1 95.69 86 GLN A C 1
ATOM 649 O O . GLN A 1 86 ? 23.109 11.695 1.262 1 95.69 86 GLN A O 1
ATOM 654 N N . TYR A 1 87 ? 21.922 13.18 0.095 1 97.31 87 TYR A N 1
ATOM 655 C CA . TYR A 1 87 ? 21.25 12.141 -0.682 1 97.31 87 TYR A CA 1
ATOM 656 C C . TYR A 1 87 ? 21.781 12.109 -2.113 1 97.31 87 TYR A C 1
ATOM 658 O O . TYR A 1 87 ? 22.141 13.148 -2.672 1 97.31 87 TYR A O 1
ATOM 666 N N . PRO A 1 88 ? 21.766 10.859 -2.689 1 97.38 88 PRO A N 1
ATOM 667 C CA . PRO A 1 88 ? 21.766 10.875 -4.152 1 97.38 88 PRO A CA 1
ATOM 668 C C . PRO A 1 88 ? 20.594 11.656 -4.738 1 97.38 88 PRO A C 1
ATOM 670 O O . PRO A 1 88 ? 19.578 11.836 -4.07 1 97.38 88 PRO A O 1
ATOM 673 N N . THR A 1 89 ? 20.75 12.102 -5.961 1 96.81 89 THR A N 1
ATOM 674 C CA . THR A 1 89 ? 19.656 12.797 -6.617 1 96.81 89 THR A CA 1
ATOM 675 C C . THR A 1 89 ? 18.5 11.828 -6.898 1 96.81 89 THR A C 1
ATOM 677 O O . THR A 1 89 ? 18.688 10.609 -6.895 1 96.81 89 THR A O 1
ATOM 680 N N . MET A 1 90 ? 17.375 12.367 -7.137 1 97.31 90 MET A N 1
ATOM 681 C CA . MET A 1 90 ? 16.219 11.539 -7.496 1 97.31 90 MET A CA 1
ATOM 682 C C . MET A 1 90 ? 16.5 10.734 -8.758 1 97.31 90 MET A C 1
ATOM 684 O O . MET A 1 90 ? 16.125 9.562 -8.852 1 97.31 90 MET A O 1
ATOM 688 N N . ASP A 1 91 ? 17.141 11.336 -9.727 1 97.56 91 ASP A N 1
ATOM 689 C CA . ASP A 1 91 ? 17.469 10.641 -10.969 1 97.56 91 ASP A CA 1
ATOM 690 C C . ASP A 1 91 ? 18.375 9.445 -10.703 1 97.56 91 ASP A C 1
ATOM 692 O O . ASP A 1 91 ? 18.188 8.375 -11.273 1 97.56 91 ASP A O 1
ATOM 696 N N . GLU A 1 92 ? 19.344 9.672 -9.891 1 98.25 92 GLU A N 1
ATOM 697 C CA . GLU A 1 92 ? 20.25 8.586 -9.547 1 98.25 92 GLU A CA 1
ATOM 698 C C . GLU A 1 92 ? 19.516 7.441 -8.859 1 98.25 92 GLU A C 1
ATOM 700 O O . GLU A 1 92 ? 19.766 6.27 -9.156 1 98.25 92 GLU A O 1
ATOM 705 N N . LEU A 1 93 ? 18.672 7.785 -7.973 1 98.69 93 LEU A N 1
ATOM 706 C CA . LEU A 1 93 ? 17.906 6.773 -7.25 1 98.69 93 LEU A CA 1
ATOM 707 C C . LEU A 1 93 ? 16.938 6.051 -8.18 1 98.69 93 LEU A C 1
ATOM 709 O O . LEU A 1 93 ? 16.719 4.844 -8.031 1 98.69 93 LEU A O 1
ATOM 713 N N . MET A 1 94 ? 16.375 6.801 -9.109 1 98.62 94 MET A N 1
ATOM 714 C CA . MET A 1 94 ? 15.469 6.18 -10.062 1 98.62 94 MET A CA 1
ATOM 715 C C . MET A 1 94 ? 16.188 5.141 -10.906 1 98.62 94 MET A C 1
ATOM 717 O O . MET A 1 94 ? 15.641 4.078 -11.203 1 98.62 94 MET A O 1
ATOM 721 N N . VAL A 1 95 ? 17.359 5.398 -11.328 1 98.69 95 VAL A N 1
ATOM 722 C CA . VAL A 1 95 ? 18.172 4.438 -12.078 1 98.69 95 VAL A CA 1
ATOM 723 C C . VAL A 1 95 ? 18.391 3.184 -11.234 1 98.69 95 VAL A C 1
ATOM 725 O O . VAL A 1 95 ? 18.281 2.062 -11.742 1 98.69 95 VAL A O 1
ATOM 728 N N . LYS A 1 96 ? 18.75 3.395 -9.977 1 98.81 96 LYS A N 1
ATOM 729 C CA . LYS A 1 96 ? 18.953 2.262 -9.078 1 98.81 96 LYS A CA 1
ATOM 730 C C . LYS A 1 96 ? 17.672 1.469 -8.891 1 98.81 96 LYS A C 1
ATOM 732 O O . LYS A 1 96 ? 17.688 0.237 -8.852 1 98.81 96 LYS A O 1
ATOM 737 N N . PHE A 1 97 ? 16.562 2.182 -8.758 1 98.88 97 PHE A N 1
ATOM 738 C CA . PHE A 1 97 ? 15.289 1.5 -8.633 1 98.88 97 PHE A CA 1
ATOM 739 C C . PHE A 1 97 ? 15.008 0.638 -9.859 1 98.88 97 PHE A C 1
ATOM 741 O O . PHE A 1 97 ? 14.617 -0.523 -9.734 1 98.88 97 PHE A O 1
ATOM 748 N N . GLU A 1 98 ? 15.18 1.209 -11.039 1 98.75 98 GLU A N 1
ATOM 749 C CA . GLU A 1 98 ? 14.945 0.462 -12.273 1 98.75 98 GLU A CA 1
ATOM 750 C C . GLU A 1 98 ? 15.852 -0.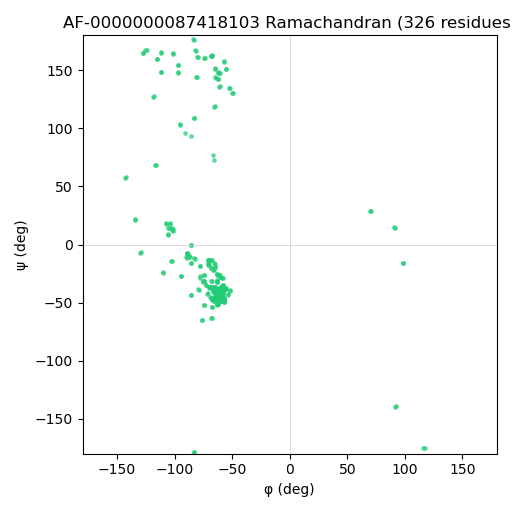762 -12.352 1 98.75 98 GLU A C 1
ATOM 752 O O . GLU A 1 98 ? 15.438 -1.811 -12.859 1 98.75 98 GLU A O 1
ATOM 757 N N . THR A 1 99 ? 17.031 -0.6 -11.891 1 98.88 99 THR A N 1
ATOM 758 C CA . THR A 1 99 ? 17.984 -1.699 -11.891 1 98.88 99 THR A CA 1
ATOM 759 C C . THR A 1 99 ? 17.5 -2.844 -11.008 1 98.88 99 THR A C 1
ATOM 761 O O . THR A 1 99 ? 17.453 -3.996 -11.445 1 98.88 99 THR A O 1
ATOM 764 N N . ILE A 1 100 ? 17.141 -2.545 -9.789 1 98.94 100 ILE A N 1
ATOM 765 C CA . ILE A 1 100 ? 16.719 -3.598 -8.867 1 98.94 100 ILE A CA 1
ATOM 766 C C . ILE A 1 100 ? 15.383 -4.18 -9.305 1 98.94 100 ILE A C 1
ATOM 768 O O . ILE A 1 100 ? 15.156 -5.387 -9.195 1 98.94 100 ILE A O 1
ATOM 772 N N . ARG A 1 101 ? 14.484 -3.359 -9.828 1 98.94 101 ARG A N 1
ATOM 773 C CA . ARG A 1 101 ? 13.203 -3.859 -10.32 1 98.94 101 ARG A CA 1
ATOM 774 C C . ARG A 1 101 ? 13.406 -4.809 -11.492 1 98.94 101 ARG A C 1
ATOM 776 O O . ARG A 1 101 ? 12.742 -5.852 -11.578 1 98.94 101 ARG A O 1
ATOM 783 N N . ALA A 1 102 ? 14.273 -4.469 -12.375 1 98.88 102 ALA A N 1
ATOM 784 C CA . ALA A 1 102 ? 14.578 -5.355 -13.492 1 98.88 102 ALA A CA 1
ATOM 785 C C . ALA A 1 102 ? 15.117 -6.695 -13 1 98.88 102 ALA A C 1
ATOM 787 O O . ALA A 1 102 ? 14.75 -7.75 -13.523 1 98.88 102 ALA A O 1
ATOM 788 N N . ALA A 1 103 ? 15.977 -6.656 -12.039 1 98.94 103 ALA A N 1
ATOM 789 C CA . ALA A 1 103 ? 16.516 -7.879 -11.453 1 98.94 103 ALA A CA 1
ATOM 790 C C . ALA A 1 103 ? 15.422 -8.711 -10.797 1 98.94 103 ALA A C 1
ATOM 792 O O . ALA A 1 103 ? 15.406 -9.938 -10.906 1 98.94 103 ALA A O 1
ATOM 793 N N . THR A 1 104 ? 14.539 -8.039 -10.07 1 98.94 104 THR A N 1
ATOM 794 C CA . THR A 1 104 ? 13.414 -8.695 -9.406 1 98.94 104 THR A CA 1
ATOM 795 C C . THR A 1 104 ? 12.539 -9.422 -10.422 1 98.94 104 THR A C 1
ATOM 797 O O . THR A 1 104 ? 12.211 -10.594 -10.242 1 98.94 104 THR A O 1
ATOM 800 N N . LEU A 1 105 ? 12.195 -8.727 -11.469 1 98.88 105 LEU A N 1
ATOM 801 C CA . LEU A 1 105 ? 11.336 -9.312 -12.492 1 98.88 105 LEU A CA 1
ATOM 802 C C . LEU A 1 105 ? 12.047 -10.453 -13.211 1 98.88 105 LEU A C 1
ATOM 804 O O . LEU A 1 105 ? 11.422 -11.461 -13.547 1 98.88 105 LEU A O 1
ATOM 808 N N . ALA A 1 106 ? 13.336 -10.266 -13.492 1 98.88 106 ALA A N 1
ATOM 809 C CA . ALA A 1 106 ? 14.109 -11.328 -14.133 1 98.88 106 ALA A CA 1
ATOM 810 C C . ALA A 1 106 ? 14.117 -12.586 -13.281 1 98.88 106 ALA A C 1
ATOM 812 O O . ALA A 1 106 ? 13.914 -13.695 -13.789 1 98.88 106 ALA A O 1
ATOM 813 N N . HIS A 1 107 ? 14.375 -12.414 -12.008 1 98.94 107 HIS A N 1
ATOM 814 C CA . HIS A 1 107 ? 14.391 -13.57 -11.117 1 98.94 107 HIS A CA 1
ATOM 815 C C . HIS A 1 107 ? 13.008 -14.219 -11.047 1 98.94 107 HIS A C 1
ATOM 817 O O . HIS A 1 107 ? 12.891 -15.445 -11.117 1 98.94 107 HIS A O 1
ATOM 823 N N . LEU A 1 108 ? 11.984 -13.398 -10.867 1 98.88 108 LEU A N 1
ATOM 824 C CA . LEU A 1 108 ? 10.617 -13.898 -10.844 1 98.88 108 LEU A CA 1
ATOM 825 C C . LEU A 1 108 ? 10.32 -14.75 -12.07 1 98.88 108 LEU A C 1
ATOM 827 O O . LEU A 1 108 ? 9.648 -15.781 -11.977 1 98.88 108 LEU A O 1
ATOM 831 N N . GLY A 1 109 ? 10.812 -14.352 -13.18 1 98.56 109 GLY A N 1
ATOM 832 C CA . GLY A 1 109 ? 10.602 -15.039 -14.445 1 98.56 109 GLY A CA 1
ATOM 833 C C . GLY A 1 109 ? 11.227 -16.422 -14.484 1 98.56 109 GLY A C 1
ATOM 834 O O . GLY A 1 109 ? 10.898 -17.234 -15.359 1 98.56 109 GLY A O 1
ATOM 835 N N . THR A 1 110 ? 12.172 -16.703 -13.625 1 98.75 110 THR A N 1
ATOM 836 C CA . THR A 1 110 ? 12.836 -18 -13.602 1 98.75 110 THR A CA 1
ATOM 837 C C . THR A 1 110 ? 12.094 -18.969 -12.68 1 98.75 110 THR A C 1
ATOM 839 O O . THR A 1 110 ? 12.398 -20.156 -12.656 1 98.75 110 THR A O 1
ATOM 842 N N . LEU A 1 111 ? 11.102 -18.5 -11.938 1 98.75 111 LEU A N 1
ATOM 843 C CA . LEU A 1 111 ? 10.469 -19.281 -10.891 1 98.75 111 LEU A CA 1
ATOM 844 C C . LEU A 1 111 ? 9.195 -19.938 -11.406 1 98.75 111 LEU A C 1
ATOM 846 O O . LEU A 1 111 ? 8.555 -19.438 -12.328 1 98.75 111 LEU A O 1
ATOM 850 N N . THR A 1 112 ? 8.859 -21.031 -10.766 1 98.25 112 THR A N 1
ATOM 851 C CA . THR A 1 112 ? 7.543 -21.656 -10.883 1 98.25 112 THR A CA 1
ATOM 852 C C . THR A 1 112 ? 6.68 -21.328 -9.672 1 98.25 112 THR A C 1
ATOM 854 O O . THR A 1 112 ? 7.188 -20.859 -8.648 1 98.25 112 THR A O 1
ATOM 857 N N . ASP A 1 113 ? 5.391 -21.562 -9.82 1 98 113 ASP A N 1
ATOM 858 C CA . ASP A 1 113 ? 4.504 -21.344 -8.688 1 98 113 ASP A CA 1
ATOM 859 C C . ASP A 1 113 ? 4.957 -22.141 -7.469 1 98 113 ASP A C 1
ATOM 861 O O . ASP A 1 113 ? 4.871 -21.656 -6.336 1 98 113 ASP A O 1
ATOM 865 N N . ALA A 1 114 ? 5.449 -23.359 -7.652 1 97.94 114 ALA A N 1
ATOM 866 C CA . ALA A 1 114 ? 5.914 -24.203 -6.559 1 97.94 114 ALA A CA 1
ATOM 867 C C . ALA A 1 114 ? 7.098 -23.578 -5.836 1 97.94 114 ALA A C 1
ATOM 869 O O . ALA A 1 114 ? 7.27 -23.766 -4.629 1 97.94 114 ALA A O 1
ATOM 870 N N . ASP A 1 115 ? 7.91 -22.812 -6.539 1 98.69 115 ASP A N 1
ATOM 871 C CA . ASP A 1 115 ? 9.086 -22.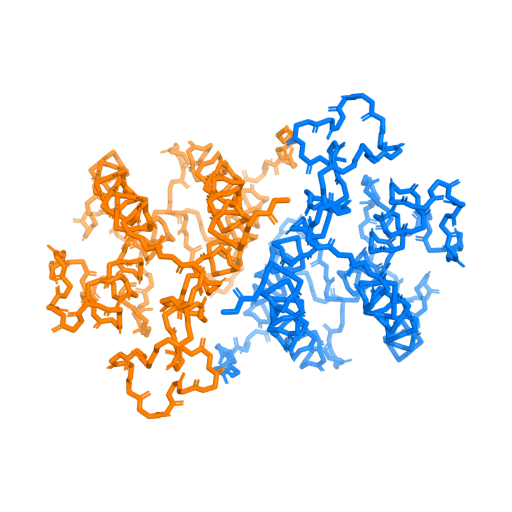172 -5.969 1 98.69 115 ASP A CA 1
ATOM 872 C C . ASP A 1 115 ? 8.688 -21.109 -4.945 1 98.69 115 ASP A C 1
ATOM 874 O O . ASP A 1 115 ? 9.477 -20.75 -4.066 1 98.69 115 ASP A O 1
ATOM 878 N N . LEU A 1 116 ? 7.508 -20.609 -5.016 1 98.69 116 LEU A N 1
ATOM 879 C CA . LEU A 1 116 ? 7.031 -19.547 -4.133 1 98.69 116 LEU A CA 1
ATOM 880 C C . LEU A 1 116 ? 6.875 -20.062 -2.705 1 98.69 116 LEU A C 1
ATOM 882 O O . LEU A 1 116 ? 6.887 -19.281 -1.755 1 98.69 116 LEU A O 1
ATOM 886 N N . ASP A 1 117 ? 6.766 -21.375 -2.51 1 98.31 117 ASP A N 1
ATOM 887 C CA . ASP A 1 117 ? 6.562 -21.953 -1.188 1 98.31 117 ASP A CA 1
ATOM 888 C C . ASP A 1 117 ? 7.898 -22.25 -0.508 1 98.31 117 ASP A C 1
ATOM 890 O O . ASP A 1 117 ? 7.934 -22.609 0.671 1 98.31 117 ASP A O 1
ATOM 894 N N . LYS A 1 118 ? 8.977 -22.172 -1.271 1 98.5 118 LYS A N 1
ATOM 895 C CA . LYS A 1 118 ? 10.289 -22.406 -0.668 1 98.5 118 LYS A CA 1
ATOM 896 C C . LYS A 1 118 ? 10.57 -21.391 0.441 1 98.5 118 LYS A C 1
ATOM 898 O O . LYS A 1 118 ? 10.156 -20.234 0.359 1 98.5 118 LYS A O 1
ATOM 903 N N . PRO A 1 119 ? 11.328 -21.844 1.492 1 98.06 119 PRO A N 1
ATOM 904 C CA . PRO A 1 119 ? 11.695 -20.906 2.553 1 98.06 119 PRO A CA 1
ATOM 905 C C . PRO A 1 119 ? 12.594 -19.781 2.053 1 98.06 119 PRO A C 1
ATOM 907 O O . PRO A 1 119 ? 13.398 -19.984 1.144 1 98.06 119 PRO A O 1
ATOM 910 N N . SER A 1 120 ? 12.375 -18.656 2.588 1 98.5 120 SER A N 1
ATOM 911 C CA . SER A 1 120 ? 13.305 -17.547 2.344 1 98.5 120 SER A CA 1
ATOM 912 C C . SER A 1 120 ? 14.5 -17.609 3.281 1 98.5 120 SER A C 1
ATOM 914 O O . SER A 1 120 ? 14.641 -18.562 4.051 1 98.5 120 SER A O 1
ATOM 916 N N . HIS A 1 121 ? 15.383 -16.641 3.162 1 98.19 121 HIS A N 1
ATOM 917 C CA . HIS A 1 121 ? 16.531 -16.5 4.047 1 98.19 121 HIS A CA 1
ATOM 918 C C . HIS A 1 121 ? 16.297 -15.422 5.102 1 98.19 121 HIS A C 1
ATOM 920 O O . HIS A 1 121 ? 17.234 -14.969 5.762 1 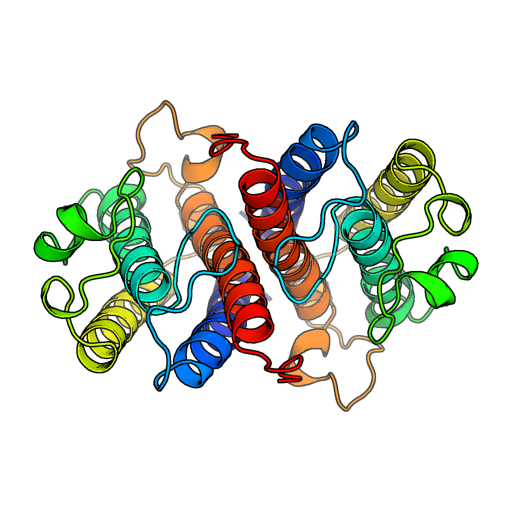98.19 121 HIS A O 1
ATOM 926 N N . ALA A 1 122 ? 15.062 -14.977 5.215 1 97.19 122 ALA A N 1
ATOM 927 C CA . ALA A 1 122 ? 14.75 -13.938 6.188 1 97.19 122 ALA A CA 1
ATOM 928 C C . ALA A 1 122 ? 15.031 -14.406 7.609 1 97.19 122 ALA A C 1
ATOM 930 O O . ALA A 1 122 ? 14.891 -15.594 7.914 1 97.19 122 ALA A O 1
ATOM 931 N N . PRO A 1 123 ? 15.422 -13.438 8.445 1 94.31 123 PRO A N 1
ATOM 932 C CA . PRO A 1 123 ? 15.523 -13.797 9.859 1 94.31 123 PRO A CA 1
ATOM 933 C C . PRO A 1 123 ? 14.227 -14.375 10.414 1 94.31 123 PRO A C 1
ATOM 935 O O . PRO A 1 123 ? 13.133 -13.984 9.984 1 94.31 123 PRO A O 1
ATOM 938 N N . GLU A 1 124 ? 14.336 -15.234 11.406 1 92.06 124 GLU A N 1
ATOM 939 C CA . GLU A 1 124 ? 13.203 -15.969 11.969 1 92.06 124 GLU A CA 1
ATOM 940 C C . GLU A 1 124 ? 12.141 -15.016 12.5 1 92.06 124 GLU A C 1
ATOM 942 O O . GLU A 1 124 ? 10.945 -15.297 12.398 1 92.06 124 GLU A O 1
ATOM 947 N N . GLU A 1 125 ? 12.586 -13.898 13.055 1 89.44 125 GLU A N 1
ATOM 948 C CA . GLU A 1 125 ? 11.656 -12.938 13.641 1 89.44 125 GLU A CA 1
ATOM 949 C C . GLU A 1 125 ? 10.742 -12.328 12.586 1 89.44 125 GLU A C 1
ATOM 951 O O . GLU A 1 125 ? 9.656 -11.836 12.898 1 89.44 125 GLU A O 1
ATOM 956 N N . PHE A 1 126 ? 11.117 -12.461 11.312 1 89.5 126 PHE A N 1
ATOM 957 C CA . PHE A 1 126 ? 10.336 -11.883 10.227 1 89.5 126 PHE A CA 1
ATOM 958 C C . PHE A 1 126 ? 9.578 -12.969 9.469 1 89.5 126 PHE A C 1
ATOM 960 O O . PHE A 1 126 ? 8.969 -12.703 8.43 1 89.5 126 PHE A O 1
ATOM 967 N N . GLY A 1 127 ? 9.578 -14.164 9.945 1 86.38 127 GLY A N 1
ATOM 968 C CA . GLY A 1 127 ? 9.023 -15.352 9.328 1 86.38 127 GLY A CA 1
ATOM 969 C C . GLY A 1 127 ? 7.57 -15.188 8.922 1 86.38 127 GLY A C 1
ATOM 970 O O . GLY A 1 127 ? 7.199 -15.508 7.785 1 86.38 127 GLY A O 1
ATOM 971 N N . PRO A 1 128 ? 6.719 -14.617 9.719 1 83.06 128 PRO A N 1
ATOM 972 C CA . PRO A 1 128 ? 5.297 -14.5 9.391 1 83.06 128 PRO A CA 1
ATOM 973 C C . PRO A 1 128 ? 5.043 -13.656 8.141 1 83.06 128 PRO A C 1
ATOM 975 O O . PRO A 1 128 ? 4.09 -13.914 7.406 1 83.06 128 PRO A O 1
ATOM 978 N N . PHE A 1 129 ? 5.992 -12.742 7.867 1 88.75 129 PHE A N 1
ATOM 979 C CA . PHE A 1 129 ? 5.754 -11.805 6.773 1 88.75 129 PHE A CA 1
ATOM 980 C C . PHE A 1 129 ? 6.676 -12.102 5.594 1 88.75 129 PHE A C 1
ATOM 982 O O . PHE A 1 129 ? 6.332 -11.82 4.445 1 88.75 129 PHE A O 1
ATOM 989 N N . PHE A 1 130 ? 7.805 -12.727 5.895 1 96.31 130 PHE A N 1
ATOM 990 C CA . PHE A 1 130 ? 8.828 -12.859 4.867 1 96.31 130 PHE A CA 1
ATOM 991 C C . PHE A 1 130 ? 9.383 -14.281 4.832 1 96.31 130 PHE A C 1
ATOM 993 O O . PHE A 1 130 ? 10.484 -14.508 4.336 1 96.31 130 PHE A O 1
ATOM 1000 N N . GLY A 1 131 ? 8.672 -15.258 5.316 1 97.12 131 GLY A N 1
ATOM 1001 C CA . GLY A 1 131 ? 9.211 -16.578 5.566 1 97.12 131 GLY A CA 1
ATOM 1002 C C . GLY A 1 131 ? 9.352 -17.422 4.309 1 97.12 131 GLY A C 1
ATOM 1003 O O . GLY A 1 131 ? 10.047 -18.438 4.305 1 97.12 131 GLY A O 1
ATOM 1004 N N . THR A 1 132 ? 8.688 -17.078 3.254 1 98.44 132 THR A N 1
ATOM 1005 C CA . THR A 1 132 ? 8.789 -17.812 1.99 1 98.44 132 THR A CA 1
ATOM 1006 C C . THR A 1 132 ? 9.125 -16.844 0.847 1 98.44 132 THR A C 1
ATOM 1008 O O . THR A 1 132 ? 8.984 -15.633 0.987 1 98.44 132 THR A O 1
ATOM 1011 N N . VAL A 1 133 ? 9.539 -17.391 -0.236 1 98.75 133 VAL A N 1
ATOM 1012 C CA . VAL A 1 133 ? 9.82 -16.609 -1.44 1 98.75 133 VAL A CA 1
ATOM 1013 C C . VAL A 1 133 ? 8.578 -15.844 -1.867 1 98.75 133 VAL A C 1
ATOM 1015 O O . VAL A 1 133 ? 8.641 -14.648 -2.152 1 98.75 133 VAL A O 1
ATOM 1018 N N . GLY A 1 134 ? 7.43 -16.484 -1.828 1 98.62 134 GLY A N 1
ATOM 1019 C CA . GLY A 1 134 ? 6.176 -15.852 -2.193 1 98.62 134 GLY A CA 1
ATOM 1020 C C . GLY A 1 134 ? 5.801 -14.703 -1.278 1 98.62 134 GLY A C 1
ATOM 1021 O O . GLY A 1 134 ? 5.348 -13.656 -1.744 1 98.62 134 GLY A O 1
ATOM 1022 N N . ALA A 1 135 ? 5.996 -14.945 -0.021 1 98.19 135 ALA A N 1
ATOM 1023 C CA . ALA A 1 135 ? 5.688 -13.898 0.948 1 98.19 135 ALA A CA 1
ATOM 1024 C C . ALA A 1 135 ? 6.551 -12.656 0.709 1 98.19 135 ALA A C 1
ATOM 1026 O O . ALA A 1 135 ? 6.074 -11.531 0.841 1 98.19 135 ALA A O 1
ATOM 1027 N N . CYS A 1 136 ? 7.77 -12.859 0.368 1 98.62 136 CYS A N 1
ATOM 1028 C CA . CYS A 1 136 ? 8.672 -11.75 0.095 1 98.62 136 CYS A CA 1
ATOM 1029 C C . CYS A 1 136 ? 8.195 -10.945 -1.113 1 98.62 136 CYS A C 1
ATOM 1031 O O . CYS A 1 136 ? 8.164 -9.719 -1.073 1 98.62 136 CYS A O 1
ATOM 1033 N N . PHE A 1 137 ? 7.816 -11.625 -2.188 1 98.75 137 PHE A N 1
ATOM 1034 C CA . PHE A 1 137 ? 7.297 -10.93 -3.359 1 98.75 137 PHE A CA 1
ATOM 1035 C C . PHE A 1 137 ? 6.02 -10.172 -3.021 1 98.75 137 PHE A C 1
ATOM 1037 O O . PHE A 1 137 ? 5.824 -9.039 -3.473 1 98.75 137 PHE A O 1
ATOM 1044 N N . GLY A 1 138 ? 5.141 -10.797 -2.219 1 98.06 138 GLY A N 1
ATOM 1045 C CA . GLY A 1 138 ? 3.922 -10.125 -1.781 1 98.06 138 GLY A CA 1
ATOM 1046 C C . GLY A 1 138 ? 4.188 -8.852 -0.999 1 98.06 138 GLY A C 1
ATOM 1047 O O . GLY A 1 138 ? 3.479 -7.859 -1.165 1 98.06 138 GLY A O 1
ATOM 1048 N N . ALA A 1 139 ? 5.195 -8.891 -0.236 1 97.88 139 ALA A N 1
ATOM 1049 C CA . ALA A 1 139 ? 5.547 -7.75 0.606 1 97.88 139 ALA A CA 1
ATOM 1050 C C . ALA A 1 139 ? 6.016 -6.57 -0.239 1 97.88 139 ALA A C 1
ATOM 1052 O O . ALA A 1 139 ? 5.789 -5.41 0.12 1 97.88 139 ALA A O 1
ATOM 1053 N N . MET A 1 140 ? 6.633 -6.82 -1.376 1 98.38 140 MET A N 1
ATOM 1054 C CA . MET A 1 140 ? 7.172 -5.75 -2.213 1 98.38 140 MET A CA 1
ATOM 1055 C C . MET A 1 140 ? 6.059 -4.82 -2.688 1 98.38 140 MET A C 1
ATOM 1057 O O . MET A 1 140 ? 6.184 -3.6 -2.586 1 98.38 140 MET A O 1
ATOM 1061 N N . SER A 1 141 ? 4.973 -5.395 -3.141 1 98.25 141 SER A N 1
ATOM 1062 C CA . SER A 1 141 ? 3.893 -4.594 -3.705 1 98.25 141 SER A CA 1
ATOM 1063 C C . SER A 1 141 ? 3.154 -3.818 -2.621 1 98.25 141 SER A C 1
ATOM 1065 O O . SER A 1 141 ? 2.877 -2.627 -2.781 1 98.25 141 SER A O 1
ATOM 1067 N N . ILE A 1 142 ? 2.889 -4.473 -1.485 1 97.88 142 ILE A N 1
ATOM 1068 C CA . ILE A 1 142 ? 2.109 -3.789 -0.461 1 97.88 142 ILE A CA 1
ATOM 1069 C C . ILE A 1 142 ? 2.98 -2.752 0.244 1 97.88 142 ILE A C 1
ATOM 1071 O O . ILE A 1 142 ? 2.496 -1.686 0.63 1 97.88 142 ILE A O 1
ATOM 1075 N N . HIS A 1 143 ? 4.289 -3.002 0.367 1 98.25 143 HIS A N 1
ATOM 1076 C CA . HIS A 1 143 ? 5.227 -2.066 0.974 1 98.25 143 HIS A CA 1
ATOM 1077 C C . HIS A 1 143 ? 5.359 -0.798 0.136 1 98.25 143 HIS A C 1
ATOM 1079 O O . HIS A 1 143 ? 5.301 0.312 0.668 1 98.25 143 HIS A O 1
ATOM 1085 N N . SER A 1 144 ? 5.562 -0.999 -1.142 1 98.38 144 SER A N 1
ATOM 1086 C CA . SER A 1 144 ? 5.672 0.145 -2.041 1 98.38 144 SER A CA 1
ATOM 1087 C C . SER A 1 144 ? 4.398 0.98 -2.037 1 98.38 144 SER A C 1
ATOM 1089 O O . SER A 1 144 ? 4.453 2.211 -2.055 1 98.38 144 SER A O 1
ATOM 1091 N N . SER A 1 145 ? 3.266 0.354 -1.999 1 98.62 145 SER A N 1
ATOM 1092 C CA . SER A 1 145 ? 1.982 1.047 -1.991 1 98.62 145 SER A CA 1
ATOM 1093 C C . SER A 1 145 ? 1.771 1.805 -0.685 1 98.62 145 SER A C 1
ATOM 1095 O O . SER A 1 145 ? 1.243 2.918 -0.685 1 98.62 145 SER A O 1
ATOM 1097 N N . PHE A 1 146 ? 2.232 1.229 0.381 1 98.62 146 PHE A N 1
ATOM 1098 C CA . PHE A 1 146 ? 2.193 1.888 1.682 1 98.62 146 PHE A CA 1
ATOM 1099 C C . PHE A 1 146 ? 2.928 3.221 1.636 1 98.62 146 PHE A C 1
ATOM 1101 O O . PHE A 1 146 ? 2.385 4.25 2.039 1 98.62 146 PHE A O 1
ATOM 1108 N N . HIS A 1 147 ? 4.086 3.203 1.114 1 98.75 147 HIS A N 1
ATOM 1109 C CA . HIS A 1 147 ? 4.898 4.414 1.075 1 98.75 147 HIS A CA 1
ATOM 1110 C C . HIS A 1 147 ? 4.387 5.387 0.015 1 98.75 147 HIS A C 1
ATOM 1112 O O . HIS A 1 147 ? 4.531 6.602 0.158 1 98.75 147 HIS A O 1
ATOM 1118 N N . ALA A 1 148 ? 3.73 4.844 -1.014 1 98.69 148 ALA A N 1
ATOM 1119 C CA . ALA A 1 148 ? 3.08 5.723 -1.982 1 98.69 148 ALA A CA 1
ATOM 1120 C C . ALA A 1 148 ? 2.006 6.578 -1.312 1 98.69 148 ALA A C 1
ATOM 1122 O O . ALA A 1 148 ? 1.817 7.742 -1.672 1 98.69 148 ALA A O 1
ATOM 1123 N N . GLY A 1 149 ? 1.282 6.012 -0.38 1 98.62 149 GLY A N 1
ATOM 1124 C CA . GLY A 1 149 ? 0.308 6.781 0.38 1 98.62 149 GLY A CA 1
ATOM 1125 C C . GLY A 1 149 ? 0.919 7.957 1.116 1 98.62 149 GLY A C 1
ATOM 1126 O O . GLY A 1 149 ? 0.308 9.023 1.209 1 98.62 149 GLY A O 1
ATOM 1127 N N . GLN A 1 150 ? 2.094 7.809 1.57 1 98.69 150 GLN A N 1
ATOM 1128 C CA . GLN A 1 150 ? 2.799 8.883 2.262 1 98.69 150 GLN A CA 1
ATOM 1129 C C . GLN A 1 150 ? 3.246 9.969 1.286 1 98.69 150 GLN A C 1
ATOM 1131 O O . GLN A 1 150 ? 3.271 11.148 1.633 1 98.69 150 GLN A O 1
ATOM 1136 N N . VAL A 1 151 ? 3.6 9.523 0.08 1 98.75 151 VAL A N 1
ATOM 1137 C CA . VAL A 1 151 ? 3.939 10.508 -0.945 1 98.75 151 VAL A CA 1
ATOM 1138 C C . VAL A 1 151 ? 2.707 11.344 -1.29 1 98.75 151 VAL A C 1
ATOM 1140 O O . VAL A 1 151 ? 2.809 12.555 -1.512 1 98.75 151 VAL A O 1
ATOM 1143 N N . ALA A 1 152 ? 1.568 10.711 -1.336 1 98.44 152 ALA A N 1
ATOM 1144 C CA . ALA A 1 152 ? 0.331 11.445 -1.585 1 98.44 152 ALA A CA 1
ATOM 1145 C C . ALA A 1 152 ? 0.096 12.5 -0.509 1 98.44 152 ALA A C 1
ATOM 1147 O O . ALA A 1 152 ? -0.354 13.609 -0.807 1 98.44 152 ALA A O 1
ATOM 1148 N N . ASP A 1 153 ? 0.403 12.195 0.707 1 98.62 153 ASP A N 1
ATOM 1149 C CA . ASP A 1 153 ? 0.261 13.172 1.781 1 98.62 153 ASP A CA 1
ATOM 1150 C C . ASP A 1 153 ? 1.288 14.297 1.644 1 98.62 153 ASP A C 1
ATOM 1152 O O . ASP A 1 153 ? 0.998 15.453 1.954 1 98.62 153 ASP A O 1
ATOM 1156 N N . ALA A 1 154 ? 2.496 13.945 1.202 1 98.62 154 ALA A N 1
ATOM 1157 C CA . ALA A 1 154 ? 3.482 14.992 0.932 1 98.62 154 ALA A CA 1
ATOM 1158 C C . ALA A 1 154 ? 3.002 15.93 -0.172 1 98.62 154 ALA A C 1
ATOM 1160 O O . ALA A 1 154 ? 3.184 17.141 -0.084 1 98.62 154 ALA A O 1
ATOM 1161 N N . ARG A 1 155 ? 2.43 15.359 -1.185 1 98.19 155 ARG A N 1
ATOM 1162 C CA . ARG A 1 155 ? 1.851 16.172 -2.254 1 98.19 155 ARG A CA 1
ATOM 1163 C C . ARG A 1 155 ? 0.809 17.141 -1.704 1 98.19 155 ARG A C 1
ATOM 1165 O O . ARG A 1 155 ? 0.814 18.328 -2.047 1 98.19 155 ARG A O 1
ATOM 1172 N N . ARG A 1 156 ? -0.026 16.625 -0.875 1 97.44 156 ARG A N 1
ATOM 1173 C CA . ARG A 1 156 ? -1.057 17.453 -0.27 1 97.44 156 ARG A CA 1
ATOM 1174 C C . ARG A 1 156 ? -0.436 18.562 0.57 1 97.44 156 ARG A C 1
ATOM 1176 O O . ARG A 1 156 ? -0.875 19.719 0.507 1 97.44 156 ARG A O 1
ATOM 1183 N N . ALA A 1 157 ? 0.539 18.234 1.346 1 97.88 157 ALA A N 1
ATOM 1184 C CA . ALA A 1 157 ? 1.239 19.203 2.17 1 97.88 157 ALA A CA 1
ATOM 1185 C C . ALA A 1 157 ? 1.847 20.312 1.309 1 97.88 157 ALA A C 1
ATOM 1187 O O . ALA A 1 157 ? 1.969 21.453 1.75 1 97.88 157 ALA A O 1
ATOM 1188 N N . ALA A 1 158 ? 2.166 19.953 0.102 1 97.44 158 ALA A N 1
ATOM 1189 C CA . ALA A 1 158 ? 2.766 20.906 -0.831 1 97.44 158 ALA A CA 1
ATOM 1190 C C . ALA A 1 158 ? 1.693 21.703 -1.564 1 97.44 158 ALA A C 1
ATOM 1192 O O . ALA A 1 158 ? 2.006 22.516 -2.441 1 97.44 158 ALA A O 1
ATOM 1193 N N . GLY A 1 159 ? 0.404 21.422 -1.279 1 96.19 159 GLY A N 1
ATOM 1194 C CA . GLY A 1 159 ? -0.687 22.188 -1.869 1 96.19 159 GLY A CA 1
ATOM 1195 C C . GLY A 1 159 ? -1.189 21.594 -3.174 1 96.19 159 GLY A C 1
ATOM 1196 O O . GLY A 1 159 ? -1.896 22.25 -3.932 1 96.19 159 GLY A O 1
ATOM 1197 N N . ARG A 1 160 ? -0.809 20.344 -3.416 1 95.5 160 ARG A N 1
ATOM 1198 C CA . ARG A 1 160 ? -1.22 19.688 -4.652 1 95.5 160 ARG A CA 1
ATOM 1199 C C . ARG A 1 160 ? -2.453 18.828 -4.426 1 95.5 160 ARG A C 1
ATOM 1201 O O . ARG A 1 160 ? -2.607 18.219 -3.359 1 95.5 160 ARG A O 1
ATOM 1208 N N . GLY A 1 161 ? -3.273 18.703 -5.398 1 90.31 161 GLY A N 1
ATOM 1209 C CA . GLY A 1 161 ? -4.441 17.844 -5.34 1 90.31 161 GLY A CA 1
ATOM 1210 C C . GLY A 1 161 ? -4.129 16.406 -5.672 1 90.31 161 GLY A C 1
ATOM 1211 O O . GLY A 1 161 ? -2.986 16.062 -5.992 1 90.31 161 GLY A O 1
ATOM 1212 N N . PRO A 1 162 ? -5.164 15.586 -5.555 1 86.81 162 PRO A N 1
ATOM 1213 C CA . PRO A 1 162 ? -4.973 14.172 -5.887 1 86.81 162 PRO A CA 1
ATOM 1214 C C . PRO A 1 162 ? -4.566 13.961 -7.344 1 86.81 162 PRO A C 1
ATOM 1216 O O . PRO A 1 162 ? -5.016 14.695 -8.227 1 86.81 162 PRO A O 1
ATOM 1219 N N . LEU A 1 163 ? -3.576 13.086 -7.52 1 73.75 163 LEU A N 1
ATOM 1220 C CA . LEU A 1 163 ? -3.178 12.664 -8.859 1 73.75 163 LEU A CA 1
ATOM 1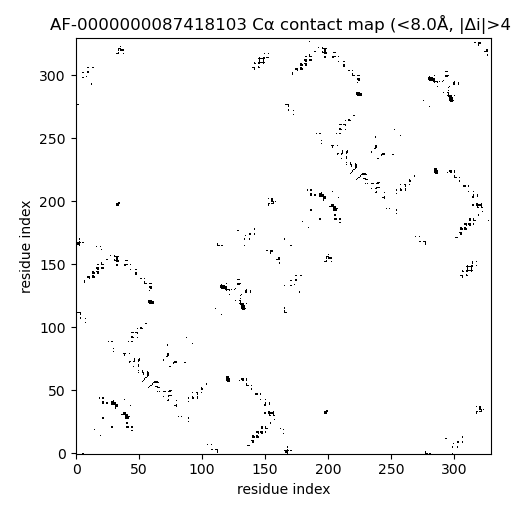221 C C . LEU A 1 163 ? -3.949 11.422 -9.289 1 73.75 163 LEU A C 1
ATOM 1223 O O . LEU A 1 163 ? -4.059 10.461 -8.531 1 73.75 163 LEU A O 1
ATOM 1227 N N . MET A 1 164 ? -5.008 11.531 -10.008 1 59.19 164 MET A N 1
ATOM 1228 C CA . MET A 1 164 ? -5.688 10.344 -10.523 1 59.19 164 MET A CA 1
ATOM 1229 C C . MET A 1 164 ? -4.809 9.609 -11.531 1 59.19 164 MET A C 1
ATOM 1231 O O . MET A 1 164 ? -4.43 10.164 -12.555 1 59.19 164 MET A O 1
ATOM 1235 N N . ALA A 1 165 ? -3.822 9.016 -10.852 1 45.41 165 ALA A N 1
ATOM 1236 C CA . ALA A 1 165 ? -2.992 8.445 -11.914 1 45.41 165 ALA A CA 1
ATOM 1237 C C . ALA A 1 165 ? -3.748 7.371 -12.688 1 45.41 165 ALA A C 1
ATOM 1239 O O . ALA A 1 165 ? -4.625 6.703 -12.141 1 45.41 165 ALA A O 1
ATOM 1240 N N . MET B 1 1 ? 2.709 -22.203 -4.266 1 94.38 1 MET B N 1
ATOM 1241 C CA . MET B 1 1 ? 1.343 -21.766 -3.979 1 94.38 1 MET B CA 1
ATOM 1242 C C . MET B 1 1 ? 0.635 -21.312 -5.254 1 94.38 1 MET B C 1
ATOM 1244 O O . MET B 1 1 ? 1.283 -20.891 -6.211 1 94.38 1 MET B O 1
ATOM 1248 N N . THR B 1 2 ? -0.73 -21.422 -5.199 1 97.81 2 THR B N 1
ATOM 1249 C CA . THR B 1 2 ? -1.572 -21 -6.312 1 97.81 2 THR B CA 1
ATOM 1250 C C . THR B 1 2 ? -1.799 -19.484 -6.273 1 97.81 2 THR B C 1
ATOM 1252 O O . THR B 1 2 ? -1.45 -18.828 -5.293 1 97.81 2 THR B O 1
ATOM 1255 N N . ALA B 1 3 ? -2.309 -18.969 -7.391 1 98.56 3 ALA B N 1
ATOM 1256 C CA . ALA B 1 3 ? -2.654 -17.547 -7.402 1 98.56 3 ALA B CA 1
ATOM 1257 C C . ALA B 1 3 ? -3.688 -17.234 -6.328 1 98.56 3 ALA B C 1
ATOM 1259 O O . ALA B 1 3 ? -3.59 -16.203 -5.652 1 98.56 3 ALA B O 1
ATOM 1260 N N . ILE B 1 4 ? -4.633 -18.109 -6.121 1 98.75 4 ILE B N 1
ATOM 1261 C CA . ILE B 1 4 ? -5.684 -17.906 -5.129 1 98.75 4 ILE B CA 1
ATOM 1262 C C . ILE B 1 4 ? -5.07 -17.844 -3.732 1 98.75 4 ILE B C 1
ATOM 1264 O O . ILE B 1 4 ? -5.41 -16.953 -2.941 1 98.75 4 ILE B O 1
ATOM 1268 N N . GLU B 1 5 ? -4.219 -18.719 -3.436 1 98.19 5 GLU B N 1
ATOM 1269 C CA . GLU B 1 5 ? -3.551 -18.719 -2.139 1 98.19 5 GLU B CA 1
ATOM 1270 C C . GLU B 1 5 ? -2.721 -17.453 -1.939 1 98.19 5 GLU B C 1
ATOM 1272 O O . GLU B 1 5 ? -2.676 -16.906 -0.838 1 98.19 5 GLU B O 1
ATOM 1277 N N . PHE B 1 6 ? -2.031 -17.031 -2.988 1 98.44 6 PHE B N 1
ATOM 1278 C CA . PHE B 1 6 ? -1.233 -15.82 -2.918 1 98.44 6 PHE B CA 1
ATOM 1279 C C . PHE B 1 6 ? -2.115 -14.609 -2.637 1 98.44 6 PHE B C 1
ATOM 1281 O O . PHE B 1 6 ? -1.765 -13.75 -1.822 1 98.44 6 PHE B O 1
ATOM 1288 N N . ILE B 1 7 ? -3.203 -14.539 -3.328 1 98.81 7 ILE B N 1
ATOM 1289 C CA . ILE B 1 7 ? -4.145 -13.445 -3.137 1 98.81 7 ILE B CA 1
ATOM 1290 C C . ILE B 1 7 ? -4.648 -13.438 -1.694 1 98.81 7 ILE B C 1
ATOM 1292 O O . ILE B 1 7 ? -4.703 -12.391 -1.052 1 98.81 7 ILE B O 1
ATOM 1296 N N . LYS B 1 8 ? -5.012 -14.594 -1.208 1 98.44 8 LYS B N 1
ATOM 1297 C CA . LYS B 1 8 ? -5.484 -14.703 0.169 1 98.44 8 LYS B CA 1
ATOM 1298 C C . LYS B 1 8 ? -4.438 -14.188 1.151 1 98.44 8 LYS B C 1
ATOM 1300 O O . LYS B 1 8 ? -4.754 -13.422 2.064 1 98.44 8 LYS B O 1
ATOM 1305 N N . MET B 1 9 ? -3.248 -14.555 0.995 1 97.81 9 MET B N 1
ATOM 1306 C CA . MET B 1 9 ? -2.148 -14.102 1.841 1 97.81 9 MET B CA 1
ATOM 1307 C C . MET B 1 9 ? -1.99 -12.586 1.763 1 97.81 9 MET B C 1
ATOM 1309 O O . MET B 1 9 ? -1.827 -11.922 2.787 1 97.81 9 MET B O 1
ATOM 1313 N N . SER B 1 10 ? -2.006 -12.055 0.581 1 98.19 10 SER B N 1
ATOM 1314 C CA . SER B 1 10 ? -1.842 -10.617 0.375 1 98.19 10 SER B CA 1
ATOM 1315 C C . SER B 1 10 ? -2.969 -9.828 1.039 1 98.19 10 SER B C 1
ATOM 1317 O O . SER B 1 10 ? -2.729 -8.781 1.647 1 98.19 10 SER B O 1
ATOM 1319 N N . LEU B 1 11 ? -4.191 -10.367 0.87 1 98.69 11 LEU B N 1
ATOM 1320 C CA . LEU B 1 11 ? -5.348 -9.727 1.497 1 98.69 11 LEU B CA 1
ATOM 1321 C C . LEU B 1 11 ? -5.219 -9.75 3.018 1 98.69 11 LEU B C 1
ATOM 1323 O O . LEU B 1 11 ? -5.539 -8.766 3.684 1 98.69 11 LEU B O 1
ATOM 1327 N N . GLU B 1 12 ? -4.781 -10.805 3.525 1 97.69 12 GLU B N 1
ATOM 1328 C CA . GLU B 1 12 ? -4.621 -10.93 4.969 1 97.69 12 GLU B CA 1
ATOM 1329 C C . GLU B 1 12 ? -3.521 -10 5.484 1 97.69 12 GLU B C 1
ATOM 1331 O O . GLU B 1 12 ? -3.705 -9.312 6.488 1 97.69 12 GLU B O 1
ATOM 1336 N N . ASN B 1 13 ? -2.398 -10 4.836 1 96.75 13 ASN B N 1
ATOM 1337 C CA . ASN B 1 13 ? -1.281 -9.156 5.254 1 96.75 13 ASN B CA 1
ATOM 1338 C C . ASN B 1 13 ? -1.641 -7.676 5.188 1 96.75 13 ASN B C 1
ATOM 1340 O O . ASN B 1 13 ? -1.343 -6.922 6.113 1 96.75 13 ASN B O 1
ATOM 1344 N N . SER B 1 14 ? -2.252 -7.25 4.098 1 97.69 14 SER B N 1
ATOM 1345 C CA . SER B 1 14 ? -2.635 -5.852 3.955 1 97.69 14 SER B CA 1
ATOM 1346 C C . SER B 1 14 ? -3.689 -5.457 4.984 1 97.69 14 SER B C 1
ATOM 1348 O O . SER B 1 14 ? -3.664 -4.348 5.516 1 97.69 14 SER B O 1
ATOM 1350 N N . LYS B 1 15 ? -4.621 -6.395 5.27 1 98.12 15 LYS B N 1
ATOM 1351 C CA . LYS B 1 15 ? -5.621 -6.145 6.301 1 98.12 15 LYS B CA 1
ATOM 1352 C C . LYS B 1 15 ? -4.969 -5.949 7.668 1 98.12 15 LYS B C 1
ATOM 1354 O O . LYS B 1 15 ? -5.266 -4.98 8.367 1 98.12 15 LYS B O 1
ATOM 1359 N N . ASN B 1 16 ? -4.152 -6.855 8.016 1 96.31 16 ASN B N 1
ATOM 1360 C CA . ASN B 1 16 ? -3.514 -6.781 9.328 1 96.31 16 ASN B CA 1
ATOM 1361 C C . ASN B 1 16 ? -2.738 -5.477 9.492 1 96.31 16 ASN B C 1
ATOM 1363 O O . ASN B 1 16 ? -2.789 -4.852 10.555 1 96.31 16 ASN B O 1
ATOM 1367 N N . TRP B 1 17 ? -2.086 -5.07 8.492 1 96.5 17 TRP B N 1
ATOM 1368 C CA . TRP B 1 17 ? -1.306 -3.838 8.539 1 96.5 17 TRP B CA 1
ATOM 1369 C C . TRP B 1 17 ? -2.217 -2.621 8.656 1 96.5 17 TRP B C 1
ATOM 1371 O O . TRP B 1 17 ? -2.092 -1.834 9.594 1 96.5 17 TRP B O 1
ATOM 1381 N N . ALA B 1 18 ? -3.178 -2.484 7.773 1 98.25 18 ALA B N 1
ATOM 1382 C CA . ALA B 1 18 ? -4.059 -1.321 7.727 1 98.25 18 ALA B CA 1
ATOM 1383 C C . ALA B 1 18 ? -4.922 -1.235 8.984 1 98.25 18 ALA B C 1
ATOM 1385 O O . ALA B 1 18 ? -5.004 -0.181 9.617 1 98.25 18 ALA B O 1
ATOM 1386 N N . MET B 1 19 ? -5.488 -2.371 9.375 1 98.19 19 MET B N 1
ATOM 1387 C CA . MET B 1 19 ? -6.41 -2.354 10.5 1 98.19 19 MET B CA 1
ATOM 1388 C C . MET B 1 19 ? -5.65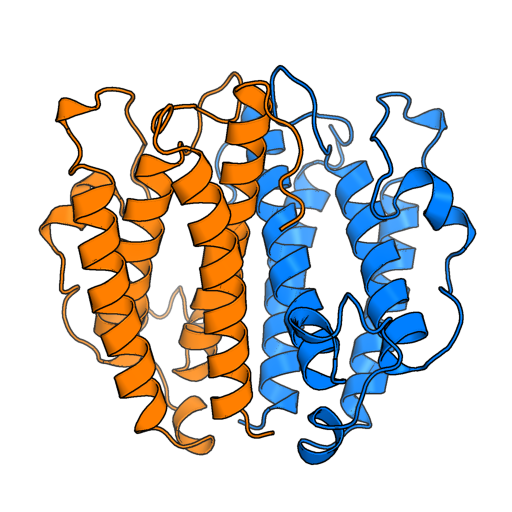6 -2.189 11.82 1 98.19 19 MET B C 1
ATOM 1390 O O . MET B 1 19 ? -6.164 -1.576 12.758 1 98.19 19 MET B O 1
ATOM 1394 N N . GLY B 1 20 ? -4.438 -2.73 11.836 1 97.44 20 GLY B N 1
ATOM 1395 C CA . GLY B 1 20 ? -3.611 -2.463 13 1 97.44 20 GLY B CA 1
ATOM 1396 C C . GLY B 1 20 ? -3.355 -0.985 13.227 1 97.44 20 GLY B C 1
ATOM 1397 O O . GLY B 1 20 ? -3.488 -0.491 14.344 1 97.44 20 GLY B O 1
ATOM 1398 N N . LEU B 1 21 ? -3.021 -0.292 12.219 1 98.31 21 LEU B N 1
ATOM 1399 C CA . LEU B 1 21 ? -2.766 1.143 12.297 1 98.31 21 LEU B CA 1
ATOM 1400 C C . LEU B 1 21 ? -4.043 1.907 12.617 1 98.31 21 LEU B C 1
ATOM 1402 O O . LEU B 1 21 ? -4.039 2.791 13.484 1 98.31 21 LEU B O 1
ATOM 1406 N N . ILE B 1 22 ? -5.098 1.572 11.945 1 98.62 22 ILE B N 1
ATOM 1407 C CA . ILE B 1 22 ? -6.367 2.27 12.117 1 98.62 22 ILE B CA 1
ATOM 1408 C C . ILE B 1 22 ? -6.859 2.104 13.555 1 98.62 22 ILE B C 1
ATOM 1410 O O . ILE B 1 22 ? -7.254 3.078 14.195 1 98.62 22 ILE B O 1
ATOM 1414 N N . SER B 1 23 ? -6.785 0.884 14.039 1 97.69 23 SER B N 1
ATOM 1415 C CA . SER B 1 23 ? -7.246 0.605 15.398 1 97.69 23 SER B CA 1
ATOM 1416 C C . SER B 1 23 ? -6.418 1.363 16.422 1 97.69 23 SER B C 1
ATOM 1418 O O . SER B 1 23 ? -6.938 1.781 17.469 1 97.69 23 SER B O 1
ATOM 1420 N N . ASP B 1 24 ? -5.207 1.539 16.109 1 97.5 24 ASP B N 1
ATOM 1421 C CA . ASP B 1 24 ? -4.312 2.252 17.016 1 97.5 24 ASP B CA 1
ATOM 1422 C C . ASP B 1 24 ? -4.703 3.725 17.125 1 97.5 24 ASP B C 1
ATOM 1424 O O . ASP B 1 24 ? -4.297 4.414 18.062 1 97.5 24 ASP B O 1
ATOM 1428 N N . MET B 1 25 ? -5.512 4.164 16.266 1 98 25 MET B N 1
ATOM 1429 C CA . MET B 1 25 ? -5.898 5.57 16.234 1 98 25 MET B CA 1
ATOM 1430 C C . MET B 1 25 ? -7.336 5.746 16.719 1 98 25 MET B C 1
ATOM 1432 O O . MET B 1 25 ? -7.957 6.777 16.453 1 98 25 MET B O 1
ATOM 1436 N N . SER B 1 26 ? -7.891 4.789 17.406 1 97.12 26 SER B N 1
ATOM 1437 C CA . SER B 1 26 ? -9.289 4.812 17.828 1 97.12 26 SER B CA 1
ATOM 1438 C C . SER B 1 26 ? -9.555 5.98 18.781 1 97.12 26 SER B C 1
ATOM 1440 O O . SER B 1 26 ? -10.688 6.469 18.859 1 97.12 26 SER B O 1
ATOM 1442 N N . ASP B 1 27 ? -8.57 6.48 19.5 1 97.75 27 ASP B N 1
ATOM 1443 C CA . ASP B 1 27 ? -8.75 7.582 20.438 1 97.75 27 ASP B CA 1
ATOM 1444 C C . ASP B 1 27 ? -8.547 8.93 19.75 1 97.75 27 ASP B C 1
ATOM 1446 O O . ASP B 1 27 ? -8.82 9.977 20.328 1 97.75 27 ASP B O 1
ATOM 1450 N N . ALA B 1 28 ? -8.109 8.945 18.5 1 97.88 28 ALA B N 1
ATOM 1451 C CA . ALA B 1 28 ? -7.926 10.156 17.703 1 97.88 28 ALA B CA 1
ATOM 1452 C C . ALA B 1 28 ? -8.297 9.906 16.234 1 97.88 28 ALA B C 1
ATOM 1454 O O . ALA B 1 28 ? -7.496 10.156 15.336 1 97.88 28 ALA B O 1
ATOM 1455 N N . PRO B 1 29 ? -9.523 9.477 16 1 98.25 29 PRO B N 1
ATOM 1456 C CA . PRO B 1 29 ? -9.914 8.953 14.688 1 98.25 29 PRO B CA 1
ATOM 1457 C C . PRO B 1 29 ? -9.977 10.039 13.617 1 98.25 29 PRO B C 1
ATOM 1459 O O . PRO B 1 29 ? -9.961 9.734 12.422 1 98.25 29 PRO B O 1
ATOM 1462 N N . LEU B 1 30 ? -10.016 11.383 13.977 1 98.5 30 LEU B N 1
ATOM 1463 C CA . LEU B 1 30 ? -10.203 12.461 13 1 98.5 30 LEU B CA 1
ATOM 1464 C C . LEU B 1 30 ? -8.891 13.195 12.758 1 98.5 30 LEU B C 1
ATOM 1466 O O . LEU B 1 30 ? -8.883 14.273 12.164 1 98.5 30 LEU B O 1
ATOM 1470 N N . THR B 1 31 ? -7.785 12.594 13.203 1 98.38 31 THR B N 1
ATOM 1471 C CA . THR B 1 31 ? -6.488 13.234 13.008 1 98.38 31 THR B CA 1
ATOM 1472 C C . THR B 1 31 ? -6.145 13.32 11.523 1 98.38 31 THR B C 1
ATOM 1474 O O . THR B 1 31 ? -6.031 12.289 10.852 1 98.38 31 THR B O 1
ATOM 1477 N N . GLN B 1 32 ? -6.008 14.477 11.062 1 98.31 32 GLN B N 1
ATOM 1478 C CA . GLN B 1 32 ? -5.566 14.656 9.688 1 98.31 32 GLN B CA 1
ATOM 1479 C C . GLN B 1 32 ? -4.055 14.5 9.562 1 98.31 32 GLN B C 1
ATOM 1481 O O . GLN B 1 32 ? -3.305 14.945 10.438 1 98.31 32 GLN B O 1
ATOM 1486 N N . PRO B 1 33 ? -3.609 13.945 8.484 1 98.31 33 PRO B N 1
ATOM 1487 C CA . PRO B 1 33 ? -2.184 13.625 8.375 1 98.31 33 PRO B CA 1
ATOM 1488 C C . PRO B 1 33 ? -1.328 14.852 8.055 1 98.31 33 PRO B C 1
ATOM 1490 O O . PRO B 1 33 ? -0.154 14.898 8.422 1 98.31 33 PRO B O 1
ATOM 1493 N N . THR B 1 34 ? -1.898 15.852 7.359 1 98 34 THR B N 1
ATOM 1494 C CA . THR B 1 34 ? -1.079 16.969 6.883 1 98 34 THR B CA 1
ATOM 1495 C C . THR B 1 34 ? -1.633 18.297 7.379 1 98 34 THR B C 1
ATOM 1497 O O . THR B 1 34 ? -2.77 18.359 7.852 1 98 34 THR B O 1
ATOM 1500 N N . SER B 1 35 ? -0.832 19.344 7.223 1 95.12 35 SER B N 1
ATOM 1501 C CA . SER B 1 35 ? -1.269 20.688 7.586 1 95.12 35 SER B CA 1
ATOM 1502 C C . SER B 1 35 ? -2.332 21.203 6.621 1 95.12 35 SER B C 1
ATOM 1504 O O . SER B 1 35 ? -3.027 22.172 6.922 1 95.12 35 SER B O 1
ATOM 1506 N N . ALA B 1 36 ? -2.473 20.484 5.492 1 95.81 36 ALA B N 1
ATOM 1507 C CA . ALA B 1 36 ? -3.479 20.844 4.496 1 95.81 36 ALA B CA 1
ATOM 1508 C C . ALA B 1 36 ? -4.672 19.891 4.559 1 95.81 36 ALA B C 1
ATOM 1510 O O . ALA B 1 36 ? -5.477 19.844 3.625 1 95.81 36 ALA B O 1
ATOM 1511 N N . GLY B 1 37 ? -4.781 19.203 5.684 1 96.5 37 GLY B N 1
ATOM 1512 C CA . GLY B 1 37 ? -5.867 18.266 5.863 1 96.5 37 GLY B CA 1
ATOM 1513 C C . GLY B 1 37 ? -5.5 16.844 5.43 1 96.5 37 GLY B C 1
ATOM 1514 O O . GLY B 1 37 ? -4.395 16.375 5.703 1 96.5 37 GLY B O 1
ATOM 1515 N N . GLY B 1 38 ? -6.523 16.234 4.758 1 96.56 38 GLY B N 1
ATOM 1516 C CA . GLY B 1 38 ? -6.289 14.883 4.27 1 96.56 38 GLY B CA 1
ATOM 1517 C C . GLY B 1 38 ? -7.191 13.844 4.914 1 96.56 38 GLY B C 1
ATOM 1518 O O . GLY B 1 38 ? -8.086 14.195 5.688 1 96.56 38 GLY B O 1
ATOM 1519 N N . ASN B 1 39 ? -6.895 12.602 4.543 1 97.94 39 ASN B N 1
ATOM 1520 C CA . ASN B 1 39 ? -7.762 11.492 4.938 1 97.94 39 ASN B CA 1
ATOM 1521 C C . ASN B 1 39 ? -7.441 11.008 6.348 1 97.94 39 ASN B C 1
ATOM 1523 O O . ASN B 1 39 ? -6.379 10.43 6.582 1 97.94 39 ASN B O 1
ATOM 1527 N N . HIS B 1 40 ? -8.336 11.273 7.301 1 98.56 40 HIS B N 1
ATOM 1528 C CA . HIS B 1 40 ? -8.125 10.82 8.672 1 98.56 40 HIS B CA 1
ATOM 1529 C C . HIS B 1 40 ? -8.508 9.352 8.836 1 98.56 40 HIS B C 1
ATOM 1531 O O . HIS B 1 40 ? -9.203 8.789 7.984 1 98.56 40 HIS B O 1
ATOM 1537 N N . PRO B 1 41 ? -8.055 8.648 9.891 1 98.69 41 PRO B N 1
ATOM 1538 C CA . PRO B 1 41 ? -8.188 7.199 10.031 1 98.69 41 PRO B CA 1
ATOM 1539 C C . PRO B 1 41 ? -9.641 6.73 9.945 1 98.69 41 PRO B C 1
ATOM 1541 O O . PRO B 1 41 ? -9.922 5.68 9.367 1 98.69 41 PRO B O 1
ATOM 1544 N N . LEU B 1 42 ? -10.57 7.473 10.492 1 98.75 42 LEU B N 1
ATOM 1545 C CA . LEU B 1 42 ? -11.977 7.094 10.43 1 98.75 42 LEU B CA 1
ATOM 1546 C C . LEU B 1 42 ? -12.461 7.074 8.984 1 98.75 42 LEU B C 1
ATOM 1548 O O . LEU B 1 42 ? -13.125 6.125 8.555 1 98.75 42 LEU B O 1
ATOM 1552 N N . TRP B 1 43 ? -12.172 8.102 8.234 1 98.75 43 TRP B N 1
ATOM 1553 C CA . TRP B 1 43 ? -12.547 8.148 6.82 1 98.75 43 TRP B CA 1
ATOM 1554 C C . TRP B 1 43 ? -11.891 7.016 6.039 1 98.75 43 TRP B C 1
ATOM 1556 O O . TRP B 1 43 ? -12.539 6.387 5.199 1 98.75 43 TRP B O 1
ATOM 1566 N N . ILE B 1 44 ? -10.648 6.762 6.332 1 98.81 44 ILE B N 1
ATOM 1567 C CA . ILE B 1 44 ? -9.922 5.73 5.605 1 98.81 44 ILE B CA 1
ATOM 1568 C C . ILE B 1 44 ? -10.57 4.371 5.848 1 98.81 44 ILE B C 1
ATOM 1570 O O . ILE B 1 44 ? -10.734 3.578 4.914 1 98.81 44 ILE B O 1
ATOM 1574 N N . LEU B 1 45 ? -10.922 4.07 7.086 1 98.88 45 LEU B N 1
ATOM 1575 C CA . LEU B 1 45 ? -11.617 2.82 7.371 1 98.88 45 LEU B CA 1
ATOM 1576 C C . LEU B 1 45 ? -12.906 2.713 6.551 1 98.88 45 LEU B C 1
ATOM 1578 O O . LEU B 1 45 ? -13.164 1.681 5.93 1 98.88 45 LEU B O 1
ATOM 1582 N N . GLY B 1 46 ? -13.711 3.783 6.582 1 98.81 46 GLY B N 1
ATOM 1583 C CA . GLY B 1 46 ? -14.922 3.801 5.777 1 98.81 46 GLY B CA 1
ATOM 1584 C C . GLY B 1 46 ? -14.656 3.652 4.293 1 98.81 46 GLY B C 1
ATOM 1585 O O . GLY B 1 46 ? -15.359 2.92 3.598 1 98.81 46 GLY B O 1
ATOM 1586 N N . HIS B 1 47 ? -13.656 4.324 3.82 1 98.81 47 HIS B N 1
ATOM 1587 C CA . HIS B 1 47 ? -13.312 4.305 2.404 1 98.81 47 HIS B CA 1
ATOM 1588 C C . HIS B 1 47 ? -12.867 2.916 1.962 1 98.81 47 HIS B C 1
ATOM 1590 O O . HIS B 1 47 ? -13.297 2.422 0.919 1 98.81 47 HIS B O 1
ATOM 1596 N N . ILE B 1 48 ? -11.961 2.271 2.736 1 98.81 48 ILE B N 1
ATOM 1597 C CA . ILE B 1 48 ? -11.5 0.93 2.402 1 98.81 48 ILE B CA 1
ATOM 1598 C C . ILE B 1 48 ? -12.688 -0.033 2.371 1 98.81 48 ILE B C 1
ATOM 1600 O O . ILE B 1 48 ? -12.773 -0.892 1.49 1 98.81 48 ILE B O 1
ATOM 1604 N N . THR B 1 49 ? -13.594 0.116 3.33 1 98.88 49 THR B N 1
ATOM 1605 C CA . THR B 1 49 ? -14.789 -0.722 3.41 1 98.88 49 THR B CA 1
ATOM 1606 C C . THR B 1 49 ? -15.672 -0.519 2.184 1 98.88 49 THR B C 1
ATOM 1608 O O . THR B 1 49 ? -16.047 -1.485 1.516 1 98.88 49 THR B O 1
ATOM 1611 N N . CYS B 1 50 ? -15.969 0.708 1.899 1 98.75 50 CYS B N 1
ATOM 1612 C CA . CYS B 1 50 ? -16.797 1.071 0.755 1 98.75 50 CYS B CA 1
ATOM 1613 C C . CYS B 1 50 ? -16.156 0.595 -0.548 1 98.75 50 CYS B C 1
ATOM 1615 O O . CYS B 1 50 ? -16.828 -0.019 -1.379 1 98.75 50 CYS B O 1
ATOM 1617 N N . ALA B 1 51 ? -14.938 0.826 -0.72 1 98.38 51 ALA B N 1
ATOM 1618 C CA . ALA B 1 51 ? -14.203 0.487 -1.938 1 98.38 51 ALA B CA 1
ATOM 1619 C C . ALA B 1 51 ? -14.148 -1.024 -2.143 1 98.38 51 ALA B C 1
ATOM 1621 O O . ALA B 1 51 ? -14.227 -1.508 -3.273 1 98.38 51 ALA B O 1
ATOM 1622 N N . GLU B 1 52 ? -13.914 -1.782 -1.053 1 98.81 52 GLU B N 1
ATOM 1623 C CA . GLU B 1 52 ? -13.867 -3.234 -1.204 1 98.81 52 GLU B CA 1
ATOM 1624 C C . GLU B 1 52 ? -15.211 -3.781 -1.684 1 98.81 52 GLU B C 1
ATOM 1626 O O . GLU B 1 52 ? -15.25 -4.707 -2.496 1 98.81 52 GLU B O 1
ATOM 1631 N N . SER B 1 53 ? -16.312 -3.197 -1.191 1 98.81 53 SER B N 1
ATOM 1632 C CA . SER B 1 53 ? -17.609 -3.586 -1.721 1 98.81 53 SER B CA 1
ATOM 1633 C C . SER B 1 53 ? -17.75 -3.189 -3.186 1 98.81 53 SER B C 1
ATOM 1635 O O . SER B 1 53 ? -18.297 -3.953 -3.992 1 98.81 53 SER B O 1
ATOM 1637 N N . ASP B 1 54 ? -17.297 -1.999 -3.566 1 98.25 54 ASP B N 1
ATOM 1638 C CA . ASP B 1 54 ? -17.328 -1.599 -4.969 1 98.25 54 ASP B CA 1
ATOM 1639 C C . ASP B 1 54 ? -16.562 -2.598 -5.84 1 98.25 54 ASP B C 1
ATOM 1641 O O . ASP B 1 54 ? -17 -2.918 -6.949 1 98.25 54 ASP B O 1
ATOM 1645 N N . LEU B 1 55 ? -15.477 -3.082 -5.355 1 98.5 55 LEU B N 1
ATOM 1646 C CA . LEU B 1 55 ? -14.656 -4.012 -6.125 1 98.5 55 LEU B CA 1
ATOM 1647 C C . LEU B 1 55 ? -15.305 -5.395 -6.168 1 98.5 55 LEU B C 1
ATOM 1649 O O . LEU B 1 55 ? -15.484 -5.969 -7.246 1 98.5 55 LEU B O 1
ATOM 1653 N N . LEU B 1 56 ? -15.656 -5.949 -5.008 1 98.88 56 LEU B N 1
ATOM 1654 C CA . LEU B 1 56 ? -16.266 -7.277 -4.977 1 98.88 56 LEU B CA 1
ATOM 1655 C C . LEU B 1 56 ? -17.656 -7.258 -5.598 1 98.88 56 LEU B C 1
ATOM 1657 O O . LEU B 1 56 ? -17.891 -7.914 -6.613 1 98.88 56 LEU B O 1
ATOM 1661 N N . ASP B 1 57 ? -18.594 -6.496 -4.98 1 98.81 57 ASP B N 1
ATOM 1662 C CA . ASP B 1 57 ? -19.984 -6.508 -5.422 1 98.81 57 ASP B CA 1
ATOM 1663 C C . ASP B 1 57 ? -20.141 -5.852 -6.793 1 98.81 57 ASP B C 1
ATOM 1665 O O . ASP B 1 57 ? -20.781 -6.398 -7.684 1 98.81 57 ASP B O 1
ATOM 1669 N N . GLY B 1 58 ? -19.531 -4.742 -6.973 1 98.31 58 GLY B N 1
ATOM 1670 C CA . GLY B 1 58 ? -19.672 -3.998 -8.211 1 98.31 58 GLY B CA 1
ATOM 1671 C C . GLY B 1 58 ? -18.875 -4.59 -9.359 1 98.31 58 GLY B C 1
ATOM 1672 O O . GLY B 1 58 ? -19.453 -5.156 -10.297 1 98.31 58 GLY B O 1
ATOM 1673 N N . PHE B 1 59 ? -17.562 -4.586 -9.25 1 98.5 59 PHE B N 1
ATOM 1674 C CA . PHE B 1 59 ? -16.703 -4.879 -10.391 1 98.5 59 PHE B CA 1
ATOM 1675 C C . PHE B 1 59 ? -16.609 -6.379 -10.633 1 98.5 59 PHE B C 1
ATOM 1677 O O . PHE B 1 59 ? -16.562 -6.828 -11.781 1 98.5 59 PHE B O 1
ATOM 1684 N N . ILE B 1 60 ? -16.547 -7.211 -9.625 1 98.75 60 ILE B N 1
ATOM 1685 C CA . ILE B 1 60 ? -16.359 -8.648 -9.805 1 98.75 60 ILE B CA 1
ATOM 1686 C C . ILE B 1 60 ? -17.703 -9.32 -10.031 1 98.75 60 ILE B C 1
ATOM 1688 O O . ILE B 1 60 ? -17.859 -10.117 -10.961 1 98.75 60 ILE B O 1
ATOM 1692 N N . LEU B 1 61 ? -18.75 -8.961 -9.273 1 98.75 61 LEU B N 1
ATOM 1693 C CA . LEU B 1 61 ? -20 -9.711 -9.266 1 98.75 61 LEU B CA 1
ATOM 1694 C C . LEU B 1 61 ? -2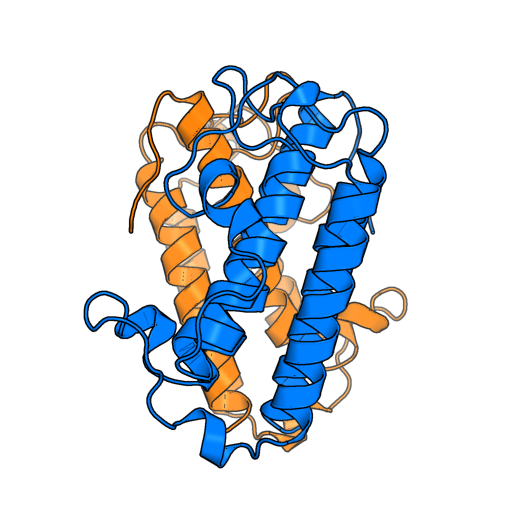1.062 -8.992 -10.086 1 98.75 61 LEU B C 1
ATOM 1696 O O . LEU B 1 61 ? -22.125 -9.562 -10.375 1 98.75 61 LEU B O 1
ATOM 1700 N N . GLY B 1 62 ? -20.844 -7.699 -10.438 1 98.44 62 GLY B N 1
ATOM 1701 C CA . GLY B 1 62 ? -21.828 -6.945 -11.203 1 98.44 62 GLY B CA 1
ATOM 1702 C C . GLY B 1 62 ? -23.078 -6.613 -10.398 1 98.44 62 GLY B C 1
ATOM 1703 O O . GLY B 1 62 ? -24.188 -6.602 -10.938 1 98.44 62 GLY B O 1
ATOM 1704 N N . GLN B 1 63 ? -22.953 -6.473 -9.094 1 98.56 63 GLN B N 1
ATOM 1705 C CA . GLN B 1 63 ? -24.031 -6.164 -8.156 1 98.56 63 GLN B CA 1
ATOM 1706 C C . GLN B 1 63 ? -23.812 -4.801 -7.508 1 98.56 63 GLN B C 1
ATOM 1708 O O . GLN B 1 63 ? -22.719 -4.25 -7.547 1 98.56 63 GLN B O 1
ATOM 1713 N N . PRO B 1 64 ? -24.844 -4.215 -6.973 1 98.19 64 PRO B N 1
ATOM 1714 C CA . PRO B 1 64 ? -24.672 -2.941 -6.27 1 98.19 64 PRO B CA 1
ATOM 1715 C C . PRO B 1 64 ? -23.812 -3.076 -5.016 1 98.19 64 PRO B C 1
ATOM 1717 O O . PRO B 1 64 ? -23.766 -4.145 -4.398 1 98.19 64 PRO B O 1
ATOM 1720 N N . ASN B 1 65 ? -23.141 -1.995 -4.676 1 98.38 65 ASN B N 1
ATOM 1721 C CA . ASN B 1 65 ? -22.453 -1.923 -3.396 1 98.38 65 ASN B CA 1
ATOM 1722 C C . ASN B 1 65 ? -23.359 -2.273 -2.23 1 98.38 65 ASN B C 1
ATOM 1724 O O . ASN B 1 65 ? -24.5 -1.783 -2.156 1 98.38 65 ASN B O 1
ATOM 1728 N N . ARG B 1 66 ? -22.953 -3.068 -1.301 1 98.56 66 ARG B N 1
ATOM 1729 C CA . ARG B 1 66 ? -23.828 -3.592 -0.26 1 98.56 66 ARG B CA 1
ATOM 1730 C C . ARG B 1 66 ? -24 -2.586 0.874 1 98.56 66 ARG B C 1
ATOM 1732 O O . ARG B 1 66 ? -24.859 -2.754 1.741 1 98.56 66 ARG B O 1
ATOM 1739 N N . PHE B 1 67 ? -23.172 -1.561 0.877 1 98.31 67 PHE B N 1
ATOM 1740 C CA . PHE B 1 67 ? -23.281 -0.474 1.844 1 98.31 67 PHE B CA 1
ATOM 1741 C C . PHE B 1 67 ? -23.594 0.844 1.146 1 98.31 67 PHE B C 1
ATOM 1743 O O . PHE B 1 67 ? -22.797 1.786 1.206 1 98.31 67 PHE B O 1
ATOM 1750 N N . PRO B 1 68 ? -24.766 0.998 0.579 1 97.5 68 PRO B N 1
ATOM 1751 C CA . PRO B 1 68 ? -25.047 2.217 -0.178 1 97.5 68 PRO B CA 1
ATOM 1752 C C . PRO B 1 68 ? -24.969 3.479 0.681 1 97.5 68 PRO B C 1
ATOM 1754 O O . PRO B 1 68 ? -24.625 4.551 0.178 1 97.5 68 PRO B O 1
ATOM 1757 N N . GLU B 1 69 ? -25.203 3.338 1.953 1 96.19 69 GLU B N 1
ATOM 1758 C CA . GLU B 1 69 ? -25.188 4.48 2.861 1 96.19 69 GLU B CA 1
ATOM 1759 C C . GLU B 1 69 ? -23.781 5.027 3.055 1 96.19 69 GLU B C 1
ATOM 1761 O O . GLU B 1 69 ? -23.594 6.156 3.514 1 96.19 69 GLU B O 1
ATOM 1766 N N . LEU B 1 70 ? -22.75 4.242 2.713 1 97.81 70 LEU B N 1
ATOM 1767 C CA . LEU B 1 70 ? -21.375 4.68 2.887 1 97.81 70 LEU B CA 1
ATOM 1768 C C . LEU B 1 70 ? -20.906 5.496 1.685 1 97.81 70 LEU B C 1
ATOM 1770 O O . LEU B 1 70 ? -19.891 6.195 1.759 1 97.81 70 LEU B O 1
ATOM 1774 N N . GLN B 1 71 ? -21.594 5.441 0.575 1 96.69 71 GLN B N 1
ATOM 1775 C CA . GLN B 1 71 ? -21.125 6.004 -0.688 1 96.69 71 GLN B CA 1
ATOM 1776 C C . GLN B 1 71 ? -20.953 7.516 -0.588 1 96.69 71 GLN B C 1
ATOM 1778 O O . GLN B 1 71 ? -19.938 8.062 -1.042 1 96.69 71 GLN B O 1
ATOM 1783 N N . GLU B 1 72 ? -21.844 8.156 0.023 1 94.88 72 GLU B N 1
ATOM 1784 C CA . GLU B 1 72 ? -21.812 9.617 0.096 1 94.88 72 GLU B CA 1
ATOM 1785 C C . GLU B 1 72 ? -20.594 10.094 0.882 1 94.88 72 GLU B C 1
ATOM 1787 O O . GLU B 1 72 ? -19.969 11.094 0.513 1 94.88 72 GLU B O 1
ATOM 1792 N N . LEU B 1 73 ? -20.234 9.383 1.889 1 96.06 73 LEU B N 1
ATOM 1793 C CA . LEU B 1 73 ? -19.234 9.859 2.836 1 96.06 73 LEU B CA 1
ATOM 1794 C C . LEU B 1 73 ? -17.844 9.344 2.471 1 96.06 73 LEU B C 1
ATOM 1796 O O . LEU B 1 73 ? -16.828 9.984 2.77 1 96.06 73 LEU B O 1
ATOM 1800 N N . PHE B 1 74 ? -17.812 8.148 1.776 1 97.94 74 PHE B N 1
ATOM 1801 C CA . PHE B 1 74 ? -16.516 7.48 1.776 1 97.94 74 PHE B CA 1
ATOM 1802 C C . PHE B 1 74 ? -16.094 7.102 0.36 1 97.94 74 PHE B C 1
ATOM 1804 O O . PHE B 1 74 ? -14.984 6.629 0.139 1 97.94 74 PHE B O 1
ATOM 1811 N N . ALA B 1 75 ? -16.953 7.289 -0.632 1 95.62 75 ALA B N 1
ATOM 1812 C CA . ALA B 1 75 ? -16.641 6.859 -1.992 1 95.62 75 ALA B CA 1
ATOM 1813 C C . ALA B 1 75 ? -15.516 7.711 -2.59 1 95.62 75 ALA B C 1
ATOM 1815 O O . ALA B 1 75 ? -15.195 8.773 -2.064 1 95.62 75 ALA B O 1
ATOM 1816 N N . MET B 1 76 ? -14.93 7.152 -3.648 1 89.06 76 MET B N 1
ATOM 1817 C CA . MET B 1 76 ? -13.945 7.926 -4.402 1 89.06 76 MET B CA 1
ATOM 1818 C C . MET B 1 76 ? -14.492 9.305 -4.75 1 89.06 76 MET B C 1
ATOM 1820 O O . MET B 1 76 ? -15.641 9.438 -5.176 1 89.06 76 MET B O 1
ATOM 1824 N N . GLY B 1 77 ? -13.703 10.312 -4.461 1 88 77 GLY B N 1
ATOM 1825 C CA . GLY B 1 77 ? -14.117 11.664 -4.781 1 88 77 GLY B CA 1
ATOM 1826 C C . GLY B 1 77 ? -14.703 12.406 -3.594 1 88 77 GLY B C 1
ATOM 1827 O O . GLY B 1 77 ? -14.828 13.633 -3.621 1 88 77 GLY B O 1
ATOM 1828 N N . SER B 1 78 ? -15.062 11.719 -2.564 1 91.12 78 SER B N 1
ATOM 1829 C CA . SER B 1 78 ? -15.562 12.375 -1.363 1 91.12 78 SER B CA 1
ATOM 1830 C C . SER B 1 78 ? -14.438 13.047 -0.589 1 91.12 78 SER B C 1
ATOM 1832 O O . SER B 1 78 ? -13.266 12.719 -0.771 1 91.12 78 SER B O 1
ATOM 1834 N N . THR B 1 79 ? -14.852 13.992 0.262 1 91.12 79 THR B N 1
ATOM 1835 C CA . THR B 1 79 ? -13.898 14.75 1.065 1 91.12 79 THR B CA 1
ATOM 1836 C C . THR B 1 79 ? -14.141 14.516 2.555 1 91.12 79 THR B C 1
ATOM 1838 O O . THR B 1 79 ? -15.258 14.711 3.043 1 91.12 79 THR B O 1
ATOM 1841 N N . PRO B 1 80 ? -13.125 14.156 3.229 1 95.69 80 PRO B N 1
ATOM 1842 C CA . PRO B 1 80 ? -13.289 13.977 4.672 1 95.69 80 PRO B CA 1
ATOM 1843 C C . PRO B 1 80 ? -13.688 15.266 5.383 1 95.69 80 PRO B C 1
ATOM 1845 O O . PRO B 1 80 ? -13.203 16.344 5.027 1 95.69 80 PRO B O 1
ATOM 1848 N N . THR B 1 81 ? -14.547 15.164 6.375 1 94.88 81 THR B N 1
ATOM 1849 C CA . THR B 1 81 ? -14.898 16.281 7.246 1 94.88 81 THR B CA 1
ATOM 1850 C C . THR B 1 81 ? -14.375 16.047 8.656 1 94.88 81 THR B C 1
ATOM 1852 O O . THR B 1 81 ? -13.945 14.938 8.992 1 94.88 81 THR B O 1
ATOM 1855 N N . LEU B 1 82 ? -14.367 17.078 9.445 1 96.25 82 LEU B N 1
ATOM 1856 C CA . LEU B 1 82 ? -13.891 16.953 10.812 1 96.25 82 LEU B CA 1
ATOM 1857 C C . LEU B 1 82 ? -15.055 16.891 11.797 1 96.25 82 LEU B C 1
ATOM 1859 O O . LEU B 1 82 ? -14.859 16.969 13.008 1 96.25 82 LEU B O 1
ATOM 1863 N N . ASP B 1 83 ? -16.25 16.656 11.258 1 95.5 83 ASP B N 1
ATOM 1864 C CA . ASP B 1 83 ? -17.438 16.5 12.094 1 95.5 83 ASP B CA 1
ATOM 1865 C C . ASP B 1 83 ? -17.719 15.031 12.375 1 95.5 83 ASP B C 1
ATOM 1867 O O . ASP B 1 83 ? -18.328 14.344 11.562 1 95.5 83 ASP B O 1
ATOM 1871 N N . ALA B 1 84 ? -17.391 14.594 13.516 1 93.06 84 ALA B N 1
ATOM 1872 C CA . ALA B 1 84 ? -17.516 13.195 13.906 1 93.06 84 ALA B CA 1
ATOM 1873 C C . ALA B 1 84 ? -18.969 12.727 13.828 1 93.06 84 ALA B C 1
ATOM 1875 O O . ALA B 1 84 ? -19.234 11.555 13.555 1 93.06 84 ALA B O 1
ATOM 1876 N N . ASP B 1 85 ? -19.891 13.609 14 1 94.75 85 ASP B N 1
ATOM 1877 C CA . ASP B 1 85 ? -21.312 13.266 14.07 1 94.75 85 ASP B CA 1
ATOM 1878 C C . ASP B 1 85 ? -21.844 12.844 12.695 1 94.75 85 ASP B C 1
ATOM 1880 O O . ASP B 1 85 ? -22.906 12.234 12.602 1 94.75 85 ASP B O 1
ATOM 1884 N N . GLN B 1 86 ? -21.109 13.086 11.688 1 95.69 86 GLN B N 1
ATOM 1885 C CA . GLN B 1 86 ? -21.531 12.75 10.328 1 95.69 86 GLN B CA 1
ATOM 1886 C C . GLN B 1 86 ? -21.156 11.32 9.977 1 95.69 86 GLN B C 1
ATOM 1888 O O . GLN B 1 86 ? -21.641 10.773 8.977 1 95.69 86 GLN B O 1
ATOM 1893 N N . TYR B 1 87 ? -20.359 10.688 10.805 1 97.31 87 TYR B N 1
ATOM 1894 C CA . TYR B 1 87 ? -19.828 9.367 10.477 1 97.31 87 TYR B CA 1
ATOM 1895 C C . TYR B 1 87 ? -20.422 8.297 11.391 1 97.31 87 TYR B C 1
ATOM 1897 O O . TYR B 1 87 ? -20.703 8.562 12.562 1 97.31 87 TYR B O 1
ATOM 1905 N N . PRO B 1 88 ? -20.562 7.066 10.797 1 97.38 88 PRO B N 1
ATOM 1906 C CA . PRO B 1 88 ? -20.625 5.949 11.742 1 97.38 88 PRO B CA 1
ATOM 1907 C C . PRO B 1 88 ? -19.406 5.875 12.656 1 97.38 88 PRO B C 1
ATOM 1909 O O . PRO B 1 88 ? -18.344 6.406 12.32 1 97.38 88 PRO B O 1
ATOM 1912 N N . THR B 1 89 ? -19.578 5.234 13.797 1 96.81 89 THR B N 1
ATOM 1913 C CA . THR B 1 89 ? -18.438 5.059 14.688 1 96.81 89 THR B CA 1
ATOM 1914 C C . THR B 1 89 ? -17.406 4.121 14.07 1 96.81 89 THR B C 1
ATOM 1916 O O . THR B 1 89 ? -17.719 3.371 13.141 1 96.81 89 THR B O 1
ATOM 1919 N N . MET B 1 90 ? -16.234 4.164 14.594 1 97.31 90 MET B N 1
ATOM 1920 C CA . MET B 1 90 ? -15.195 3.254 14.125 1 97.31 90 MET B CA 1
ATOM 1921 C C . MET B 1 90 ? -15.609 1.8 14.32 1 97.31 90 MET B C 1
ATOM 1923 O O . MET B 1 90 ? -15.359 0.957 13.461 1 97.31 90 MET B O 1
ATOM 1927 N N . ASP B 1 91 ? -16.234 1.5 15.438 1 97.56 91 ASP B N 1
ATOM 1928 C CA . ASP B 1 91 ? -16.688 0.14 15.711 1 97.56 91 ASP B CA 1
ATOM 1929 C C . ASP B 1 91 ? -17.703 -0.322 14.664 1 97.56 91 ASP B C 1
ATOM 1931 O O . ASP B 1 91 ? -17.641 -1.458 14.188 1 97.56 91 ASP B O 1
ATOM 1935 N N . GLU B 1 92 ? -18.609 0.541 14.367 1 98.25 92 GLU B N 1
ATOM 1936 C CA . GLU B 1 92 ? -19.609 0.214 13.359 1 98.25 92 GLU B CA 1
ATOM 1937 C C . GLU B 1 92 ? -18.953 -0.056 12.008 1 98.25 92 GLU B C 1
ATOM 1939 O O . GLU B 1 92 ? -19.328 -1 11.305 1 98.25 92 GLU B O 1
ATOM 1944 N N . LEU B 1 93 ? -18.031 0.76 11.664 1 98.69 93 LEU B N 1
ATOM 1945 C CA . LEU B 1 93 ? -17.344 0.6 10.383 1 98.69 93 LEU B CA 1
ATOM 1946 C C . LEU B 1 93 ? -16.5 -0.668 10.383 1 98.69 93 LEU B C 1
ATOM 1948 O O . LEU B 1 93 ? -16.391 -1.341 9.352 1 98.69 93 LEU B O 1
ATOM 1952 N N . MET B 1 94 ? -15.898 -0.956 11.523 1 98.62 94 MET B N 1
ATOM 1953 C CA . MET B 1 94 ? -15.102 -2.174 11.609 1 98.62 94 MET B CA 1
ATOM 1954 C C . MET B 1 94 ? -15.961 -3.41 11.391 1 98.62 94 MET B C 1
ATOM 1956 O O . MET B 1 94 ? -15.539 -4.359 10.727 1 98.62 94 MET B O 1
ATOM 1960 N N . VAL B 1 95 ? -17.125 -3.457 11.914 1 98.69 95 VAL B N 1
ATOM 1961 C CA . VAL B 1 95 ? -18.047 -4.562 11.688 1 98.69 95 VAL B CA 1
ATOM 1962 C C . VAL B 1 95 ? -18.359 -4.688 10.195 1 98.69 95 VAL B C 1
ATOM 1964 O O . VAL B 1 95 ? -18.375 -5.793 9.656 1 98.69 95 VAL B O 1
ATOM 1967 N N . LYS B 1 96 ? -18.641 -3.559 9.57 1 98.81 96 LYS B N 1
ATOM 1968 C CA . LYS B 1 96 ? -18.922 -3.564 8.141 1 98.81 96 LYS B CA 1
ATOM 1969 C C . LYS B 1 96 ? -17.703 -4.047 7.348 1 98.81 96 LYS B C 1
ATOM 1971 O O . LYS B 1 96 ? -17.844 -4.793 6.375 1 98.81 96 LYS B O 1
ATOM 1976 N N . PHE B 1 97 ? -16.531 -3.598 7.762 1 98.88 97 PHE B N 1
ATOM 1977 C CA . PHE B 1 97 ? -15.328 -4.059 7.098 1 98.88 97 PHE B CA 1
ATOM 1978 C C . PHE B 1 97 ? -15.188 -5.57 7.207 1 98.88 97 PHE B C 1
ATOM 1980 O O . PHE B 1 97 ? -14.906 -6.246 6.211 1 98.88 97 PHE B O 1
ATOM 1987 N N . GLU B 1 98 ? -15.352 -6.098 8.406 1 98.75 98 GLU B N 1
ATOM 1988 C CA . GLU B 1 98 ? -15.25 -7.539 8.609 1 98.75 98 GLU B CA 1
ATOM 1989 C C . GLU B 1 98 ? -16.281 -8.289 7.766 1 98.75 98 GLU B C 1
ATOM 1991 O O . GLU B 1 98 ? -15.992 -9.375 7.258 1 98.75 98 GLU B O 1
ATOM 1996 N N . THR B 1 99 ? -17.422 -7.715 7.648 1 98.88 99 THR B N 1
ATOM 1997 C CA . THR B 1 99 ? -18.484 -8.312 6.844 1 98.88 99 THR B CA 1
ATOM 1998 C C . THR B 1 99 ? -18.062 -8.406 5.379 1 98.88 99 THR B C 1
ATOM 2000 O O . THR B 1 99 ? -18.156 -9.477 4.77 1 98.88 99 THR B O 1
ATOM 2003 N N . ILE B 1 100 ? -17.609 -7.324 4.82 1 98.94 100 ILE B N 1
ATOM 2004 C CA . ILE B 1 100 ? -17.266 -7.316 3.4 1 98.94 100 ILE B CA 1
ATOM 2005 C C . ILE B 1 100 ? -16.016 -8.164 3.174 1 98.94 100 ILE B C 1
ATOM 2007 O O . ILE B 1 100 ? -15.898 -8.859 2.162 1 98.94 100 ILE B O 1
ATOM 2011 N N . ARG B 1 101 ? -15.055 -8.125 4.102 1 98.94 101 ARG B N 1
ATOM 2012 C CA . ARG B 1 101 ? -13.859 -8.945 3.971 1 98.94 101 ARG B CA 1
ATOM 2013 C C . ARG B 1 101 ? -14.203 -10.43 4 1 98.94 101 ARG B C 1
ATOM 2015 O O . ARG B 1 101 ? -13.656 -11.219 3.225 1 98.94 101 ARG B O 1
ATOM 2022 N N . ALA B 1 102 ? -15.078 -10.797 4.855 1 98.88 102 ALA B N 1
ATOM 2023 C CA . ALA B 1 102 ? -15.523 -12.188 4.902 1 98.88 102 ALA B CA 1
ATOM 2024 C C . ALA B 1 102 ? -16.172 -12.602 3.584 1 98.88 102 ALA B C 1
ATOM 2026 O O . ALA B 1 102 ? -15.93 -13.711 3.092 1 98.88 102 ALA B O 1
ATOM 2027 N N . ALA B 1 103 ? -16.969 -11.758 3.041 1 98.94 103 ALA B N 1
ATOM 2028 C CA . ALA B 1 103 ? -17.609 -12.031 1.756 1 98.94 103 ALA B CA 1
ATOM 2029 C C . ALA B 1 103 ? -16.562 -12.164 0.646 1 98.94 103 ALA B C 1
ATOM 2031 O O . ALA B 1 103 ? -16.688 -13.023 -0.227 1 98.94 103 ALA B O 1
ATOM 2032 N N . THR B 1 104 ? -15.586 -11.266 0.656 1 98.94 104 THR B N 1
ATOM 2033 C CA . THR B 1 104 ? -14.5 -11.289 -0.323 1 98.94 104 THR B CA 1
ATOM 2034 C C . THR B 1 104 ? -13.75 -12.609 -0.271 1 98.94 104 THR B C 1
ATOM 2036 O O . THR B 1 104 ? -13.531 -13.25 -1.304 1 98.94 104 THR B O 1
ATOM 2039 N N . LEU B 1 105 ? -13.391 -13.008 0.92 1 98.94 105 LEU B N 1
ATOM 2040 C CA . LEU B 1 105 ? -12.641 -14.25 1.085 1 98.94 105 LEU B CA 1
ATOM 2041 C C . LEU B 1 105 ? -13.492 -15.461 0.703 1 98.94 105 LEU B C 1
ATOM 2043 O O . LEU B 1 105 ? -12.984 -16.422 0.115 1 98.94 105 LEU B O 1
ATOM 2047 N N . ALA B 1 106 ? -14.766 -15.422 1.079 1 98.88 106 ALA B N 1
ATOM 2048 C CA . ALA B 1 106 ? -15.672 -16.5 0.709 1 98.88 106 ALA B CA 1
ATOM 2049 C C . ALA B 1 106 ? -15.766 -16.641 -0.808 1 98.88 106 ALA B C 1
ATOM 2051 O O . ALA B 1 106 ? -15.695 -17.766 -1.339 1 98.88 106 ALA B O 1
ATOM 2052 N N . HIS B 1 107 ? -15.945 -15.539 -1.473 1 98.94 107 HIS B N 1
ATOM 2053 C CA . HIS B 1 107 ? -16.031 -15.586 -2.928 1 98.94 107 HIS B CA 1
ATOM 2054 C C . HIS B 1 107 ? -14.719 -16.078 -3.537 1 98.94 107 HIS B C 1
ATOM 2056 O O . HIS B 1 107 ? -14.727 -16.922 -4.441 1 98.94 107 HIS B O 1
ATOM 2062 N N . LEU B 1 108 ? -13.617 -15.523 -3.066 1 98.88 108 LEU B N 1
ATOM 2063 C CA . LEU B 1 108 ? -12.305 -15.953 -3.533 1 98.88 108 LEU B CA 1
ATOM 2064 C C . LEU B 1 108 ? -12.156 -17.469 -3.416 1 98.88 108 LEU B C 1
ATOM 2066 O O . LEU B 1 108 ? -11.578 -18.109 -4.297 1 98.88 108 LEU B O 1
ATOM 2070 N N . GLY B 1 109 ? -12.648 -18.016 -2.365 1 98.62 109 GLY B N 1
ATOM 2071 C CA . GLY B 1 109 ? -12.555 -19.438 -2.1 1 98.62 109 GLY B CA 1
ATOM 2072 C C . GLY B 1 109 ? -13.32 -20.281 -3.104 1 98.62 109 GLY B C 1
ATOM 2073 O O . GLY B 1 109 ? -13.117 -21.5 -3.186 1 98.62 109 GLY B O 1
ATOM 2074 N N . THR B 1 110 ? -14.258 -19.703 -3.824 1 98.75 110 THR B N 1
ATOM 2075 C CA . THR B 1 110 ? -15.047 -20.438 -4.809 1 98.75 110 THR B CA 1
ATOM 2076 C C . THR B 1 110 ? -14.359 -20.422 -6.172 1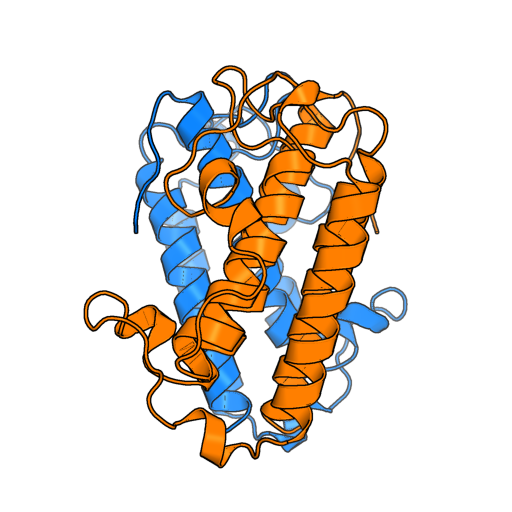 98.75 110 THR B C 1
ATOM 2078 O O . THR B 1 110 ? -14.781 -21.125 -7.09 1 98.75 110 THR B O 1
ATOM 2081 N N . LEU B 1 111 ? -13.289 -19.656 -6.324 1 98.75 111 LEU B N 1
ATOM 2082 C CA . LEU B 1 111 ? -12.688 -19.406 -7.629 1 98.75 111 LEU B CA 1
ATOM 2083 C C . LEU B 1 111 ? -11.508 -20.344 -7.863 1 98.75 111 LEU B C 1
ATOM 2085 O O . LEU B 1 111 ? -10.875 -20.797 -6.91 1 98.75 111 LEU B O 1
ATOM 2089 N N . THR B 1 112 ? -11.25 -20.578 -9.133 1 98.19 112 THR B N 1
ATOM 2090 C CA . THR B 1 112 ? -10.008 -21.188 -9.594 1 98.19 112 THR B CA 1
ATOM 2091 C C . THR B 1 112 ? -9.062 -20.141 -10.156 1 98.19 112 THR B C 1
ATOM 2093 O O . THR B 1 112 ? -9.477 -19.016 -10.43 1 98.19 112 THR B O 1
ATOM 2096 N N . ASP B 1 113 ? -7.812 -20.531 -10.305 1 97.94 113 ASP B N 1
ATOM 2097 C CA . ASP B 1 113 ? -6.859 -19.609 -10.906 1 97.94 113 ASP B CA 1
ATOM 2098 C C . ASP B 1 113 ? -7.336 -19.141 -12.273 1 97.94 113 ASP B C 1
ATOM 2100 O O . ASP B 1 113 ? -7.152 -17.969 -12.633 1 97.94 113 ASP B O 1
ATOM 2104 N N . ALA B 1 114 ? -7.961 -20 -13.062 1 97.94 114 ALA B N 1
ATOM 2105 C CA . ALA B 1 114 ? -8.453 -19.656 -14.391 1 97.94 114 ALA B CA 1
ATOM 2106 C C . ALA B 1 114 ? -9.539 -18.578 -14.312 1 97.94 114 ALA B C 1
ATOM 2108 O O . ALA B 1 114 ? -9.672 -17.75 -15.219 1 97.94 114 ALA B O 1
ATOM 2109 N N . ASP B 1 115 ? -10.305 -18.562 -13.242 1 98.69 115 ASP B N 1
ATOM 2110 C CA . ASP B 1 115 ? -11.383 -17.594 -13.055 1 98.69 115 ASP B CA 1
ATOM 2111 C C . ASP B 1 115 ? -10.828 -16.188 -12.914 1 98.69 115 ASP B C 1
ATOM 2113 O O . ASP B 1 115 ? -11.539 -15.203 -13.156 1 98.69 115 ASP B O 1
ATOM 2117 N N . LEU B 1 116 ? -9.602 -16.047 -12.539 1 98.75 116 LEU B N 1
ATOM 2118 C CA . LEU B 1 116 ? -8.984 -14.742 -12.32 1 98.75 116 LEU B CA 1
ATOM 2119 C C . LEU B 1 116 ? -8.812 -13.984 -13.633 1 98.75 116 LEU B C 1
ATOM 2121 O O . LEU B 1 116 ? -8.695 -12.758 -13.633 1 98.75 116 LEU B O 1
ATOM 2125 N N . ASP B 1 117 ? -8.828 -14.672 -14.758 1 98.31 117 ASP B N 1
ATOM 2126 C CA . ASP B 1 117 ? -8.617 -14.047 -16.062 1 98.31 117 ASP B CA 1
ATOM 2127 C C . ASP B 1 117 ? -9.945 -13.578 -16.672 1 98.31 117 ASP B C 1
ATOM 2129 O O . ASP B 1 117 ? -9.961 -12.906 -17.688 1 98.31 117 ASP B O 1
ATOM 2133 N N . LYS B 1 118 ? -11.047 -14 -16.062 1 98.5 118 LYS B N 1
ATOM 2134 C CA . LYS B 1 118 ? -12.344 -13.562 -16.562 1 98.5 118 LYS B CA 1
ATOM 2135 C C . LYS B 1 118 ? -12.477 -12.039 -16.484 1 98.5 118 LYS B C 1
ATOM 2137 O O . LYS B 1 118 ? -11.953 -11.414 -15.57 1 98.5 118 LYS B O 1
ATOM 2142 N N . PRO B 1 119 ? -13.227 -11.453 -17.469 1 98.12 119 PRO B N 1
ATOM 2143 C CA . PRO B 1 119 ? -13.445 -10 -17.406 1 98.12 119 PRO B CA 1
ATOM 2144 C C . PRO B 1 119 ? -14.258 -9.586 -16.188 1 98.12 119 PRO B C 1
ATOM 2146 O O . PRO B 1 119 ? -15.117 -10.336 -15.719 1 98.12 119 PRO B O 1
ATOM 2149 N N . SER B 1 120 ? -13.898 -8.477 -15.68 1 98.5 120 SER B N 1
ATOM 2150 C CA . SER B 1 120 ? -14.719 -7.871 -14.633 1 98.5 120 SER B CA 1
ATOM 2151 C C . SER B 1 120 ? -15.883 -7.078 -15.227 1 98.5 120 SER B C 1
ATOM 2153 O O . SER B 1 120 ? -16.078 -7.074 -16.453 1 98.5 120 SER B O 1
ATOM 2155 N N . HIS B 1 121 ? -16.656 -6.469 -14.359 1 98.19 121 HIS B N 1
ATOM 2156 C CA . HIS B 1 121 ? -17.75 -5.586 -14.766 1 98.19 121 HIS B CA 1
ATOM 2157 C C . HIS B 1 121 ? -17.359 -4.121 -14.625 1 98.19 121 HIS B C 1
ATOM 2159 O O . HIS B 1 121 ? -18.219 -3.234 -14.656 1 98.19 121 HIS B O 1
ATOM 2165 N N . ALA B 1 122 ? -16.094 -3.873 -14.422 1 97.12 122 ALA B N 1
ATOM 2166 C CA . ALA B 1 122 ? -15.625 -2.496 -14.258 1 97.12 122 ALA B CA 1
ATOM 2167 C C . ALA B 1 122 ? -15.891 -1.677 -15.516 1 97.12 122 ALA B C 1
ATOM 2169 O O . ALA B 1 122 ? -15.852 -2.205 -16.625 1 97.12 122 ALA B O 1
ATOM 2170 N N . PRO B 1 123 ? -16.141 -0.387 -15.281 1 94.19 123 PRO B N 1
ATOM 2171 C CA . PRO B 1 123 ? -16.203 0.487 -16.453 1 94.19 123 PRO B CA 1
ATOM 2172 C C . PRO B 1 123 ? -14.945 0.416 -17.312 1 94.19 123 PRO B C 1
ATOM 2174 O O . PRO B 1 123 ? -13.844 0.229 -16.781 1 94.19 123 PRO B O 1
ATOM 2177 N N . GLU B 1 124 ? -15.102 0.655 -18.594 1 92 124 GLU B N 1
ATOM 2178 C CA . GLU B 1 124 ? -14.023 0.507 -19.578 1 92 124 GLU B CA 1
ATOM 2179 C C . GLU B 1 124 ? -12.844 1.411 -19.234 1 92 124 GLU B C 1
ATOM 2181 O O . GLU B 1 124 ? -11.688 1.038 -19.438 1 92 124 GLU B O 1
ATOM 2186 N N . GLU B 1 125 ? -13.156 2.588 -18.703 1 89.5 125 GLU B N 1
ATOM 2187 C CA . GLU B 1 125 ? -12.109 3.557 -18.391 1 89.5 125 GLU B CA 1
ATOM 2188 C C . GLU B 1 125 ? -11.188 3.039 -17.281 1 89.5 125 GLU B C 1
ATOM 2190 O O . GLU B 1 125 ? -10.047 3.488 -17.156 1 89.5 125 GLU B O 1
ATOM 2195 N N . PHE B 1 126 ? -11.641 2.016 -16.562 1 89.5 126 PHE B N 1
ATOM 2196 C CA . PHE B 1 126 ? -10.852 1.47 -15.453 1 89.5 126 PHE B CA 1
ATOM 2197 C C . PHE B 1 126 ? -10.242 0.126 -15.844 1 89.5 126 PHE B C 1
ATOM 2199 O O . PHE B 1 126 ? -9.656 -0.56 -15 1 89.5 126 PHE B O 1
ATOM 2206 N N . GLY B 1 127 ? -10.328 -0.257 -17.062 1 86.44 127 GLY B N 1
ATOM 2207 C CA . GLY B 1 127 ? -9.914 -1.541 -17.609 1 86.44 127 GLY B CA 1
ATOM 2208 C C . GLY B 1 127 ? -8.477 -1.893 -17.297 1 86.44 127 GLY B C 1
ATOM 2209 O O . GLY B 1 127 ? -8.188 -3.002 -16.844 1 86.44 127 GLY B O 1
ATOM 2210 N N . PRO B 1 128 ? -7.551 -0.988 -17.391 1 83 128 PRO B N 1
ATOM 2211 C CA . PRO B 1 128 ? -6.137 -1.308 -17.156 1 83 128 PRO B CA 1
ATOM 2212 C C . PRO B 1 128 ? -5.859 -1.765 -15.727 1 83 128 PRO B C 1
ATOM 2214 O O . PRO B 1 128 ? -4.969 -2.59 -15.508 1 83 128 PRO B O 1
ATOM 2217 N N . PHE B 1 129 ? -6.715 -1.307 -14.797 1 88.75 129 PHE B N 1
ATOM 2218 C CA . PHE B 1 129 ? -6.434 -1.592 -13.398 1 88.75 129 PHE B CA 1
ATOM 2219 C C . PHE B 1 129 ? -7.438 -2.59 -12.828 1 88.75 129 PHE B C 1
ATOM 2221 O O . PHE B 1 129 ? -7.125 -3.334 -11.898 1 88.75 129 PHE B O 1
ATOM 2228 N N . PHE B 1 130 ? -8.602 -2.648 -13.453 1 96.31 130 PHE B N 1
ATOM 2229 C CA . PHE B 1 130 ? -9.688 -3.414 -12.852 1 96.31 130 PHE B CA 1
ATOM 2230 C C . PHE B 1 130 ? -10.375 -4.289 -13.898 1 96.31 130 PHE B C 1
ATOM 2232 O O . PHE B 1 130 ? -11.523 -4.703 -13.703 1 96.31 130 PHE B O 1
ATOM 2239 N N . GLY B 1 131 ? -9.742 -4.602 -14.992 1 97.12 131 GLY B N 1
ATOM 2240 C CA . GLY B 1 131 ? -10.398 -5.191 -16.141 1 97.12 131 GLY B CA 1
ATOM 2241 C C . GLY B 1 131 ? -10.68 -6.672 -15.969 1 97.12 131 GLY B C 1
ATOM 2242 O O . GLY B 1 131 ? -11.477 -7.25 -16.719 1 97.12 131 GLY B O 1
ATOM 2243 N N . THR B 1 132 ? -10.047 -7.336 -15.07 1 98.44 132 THR B N 1
ATOM 2244 C CA . THR B 1 132 ? -10.281 -8.758 -14.812 1 98.44 132 THR B CA 1
ATOM 2245 C C . THR B 1 132 ? -10.57 -8.992 -13.328 1 98.44 132 THR B C 1
ATOM 2247 O O . THR B 1 132 ? -10.305 -8.133 -12.492 1 98.44 132 THR B O 1
ATOM 2250 N N . VAL B 1 133 ? -11.086 -10.125 -13.023 1 98.75 133 VAL B N 1
ATOM 2251 C CA . VAL B 1 133 ? -11.344 -10.523 -11.648 1 98.75 133 VAL B CA 1
ATOM 2252 C C . VAL B 1 133 ? -10.047 -10.492 -10.844 1 98.75 133 VAL B C 1
ATOM 2254 O O . VAL B 1 133 ? -10.008 -9.953 -9.742 1 98.75 133 VAL B O 1
ATOM 2257 N N . GLY B 1 134 ? -8.969 -10.984 -11.422 1 98.69 134 GLY B N 1
ATOM 2258 C CA . GLY B 1 134 ? -7.676 -10.992 -10.766 1 98.69 134 GLY B CA 1
ATOM 2259 C C . GLY B 1 134 ? -7.145 -9.594 -10.484 1 98.69 134 GLY B C 1
ATOM 2260 O O . GLY B 1 134 ? -6.613 -9.336 -9.406 1 98.69 134 GLY B O 1
ATOM 2261 N N . ALA B 1 135 ? -7.312 -8.766 -11.469 1 98.19 135 ALA B N 1
ATOM 2262 C CA . ALA B 1 135 ? -6.855 -7.391 -11.297 1 98.19 135 ALA B CA 1
ATOM 2263 C C . ALA B 1 135 ? -7.602 -6.707 -10.156 1 98.19 135 ALA B C 1
ATOM 2265 O O . ALA B 1 135 ? -7.008 -5.934 -9.391 1 98.19 135 ALA B O 1
ATOM 2266 N N . CYS B 1 136 ? -8.844 -6.977 -10.031 1 98.62 136 CYS B N 1
ATOM 2267 C CA . CYS B 1 136 ? -9.641 -6.391 -8.961 1 98.62 136 CYS B CA 1
ATOM 2268 C C . CYS B 1 136 ? -9.148 -6.859 -7.594 1 98.62 136 CYS B C 1
ATOM 2270 O O . CYS B 1 136 ? -8.992 -6.051 -6.676 1 98.62 136 CYS B O 1
ATOM 2272 N N . PHE B 1 137 ? -8.883 -8.141 -7.445 1 98.81 137 PHE B N 1
ATOM 2273 C CA . PHE B 1 137 ? -8.359 -8.648 -6.188 1 98.81 137 PHE B CA 1
ATOM 2274 C C . PHE B 1 137 ? -6.996 -8.031 -5.883 1 98.81 137 PHE B C 1
ATOM 2276 O O . PHE B 1 137 ? -6.707 -7.684 -4.734 1 98.81 137 PHE B O 1
ATOM 2283 N N . GLY B 1 138 ? -6.141 -7.902 -6.91 1 98.12 138 GLY B N 1
ATOM 2284 C CA . GLY B 1 138 ? -4.844 -7.266 -6.734 1 98.12 138 GLY B CA 1
ATOM 2285 C C . GLY B 1 138 ? -4.949 -5.832 -6.246 1 98.12 138 GLY B C 1
ATOM 2286 O O . GLY B 1 138 ? -4.16 -5.398 -5.402 1 98.12 138 GLY B O 1
ATOM 2287 N N . ALA B 1 139 ? -5.918 -5.176 -6.727 1 97.81 139 ALA B N 1
ATOM 2288 C CA . ALA B 1 139 ? -6.121 -3.773 -6.375 1 97.81 139 ALA B CA 1
ATOM 2289 C C . ALA B 1 139 ? -6.512 -3.627 -4.906 1 97.81 139 ALA B C 1
ATOM 2291 O O . ALA B 1 139 ? -6.156 -2.641 -4.258 1 97.81 139 ALA B O 1
ATOM 2292 N N . MET B 1 140 ? -7.199 -4.598 -4.34 1 98.38 140 MET B N 1
ATOM 2293 C CA . MET B 1 140 ? -7.668 -4.508 -2.959 1 98.38 140 MET B CA 1
ATOM 2294 C C . MET B 1 140 ? -6.492 -4.395 -1.992 1 98.38 140 MET B C 1
ATOM 2296 O O . MET B 1 140 ? -6.488 -3.527 -1.116 1 98.38 140 MET B O 1
ATOM 2300 N N . SER B 1 141 ? -5.496 -5.215 -2.189 1 98.25 141 SER B N 1
ATOM 2301 C CA . SER B 1 141 ? -4.367 -5.246 -1.264 1 98.25 141 SER B CA 1
ATOM 2302 C C . SER B 1 141 ? -3.508 -3.996 -1.395 1 98.25 141 SER B C 1
ATOM 2304 O O . SER B 1 141 ? -3.121 -3.393 -0.39 1 98.25 141 SER B O 1
ATOM 2306 N N . ILE B 1 142 ? -3.266 -3.566 -2.633 1 97.81 142 ILE B N 1
ATOM 2307 C CA . ILE B 1 142 ? -2.377 -2.422 -2.801 1 97.81 142 ILE B CA 1
ATOM 2308 C C . ILE B 1 142 ? -3.107 -1.139 -2.408 1 97.81 142 ILE B C 1
ATOM 2310 O O . ILE B 1 142 ? -2.502 -0.217 -1.856 1 97.81 142 ILE B O 1
ATOM 2314 N N . HIS B 1 143 ? -4.422 -1.076 -2.625 1 98.25 143 HIS B N 1
ATOM 2315 C CA . HIS B 1 143 ? -5.234 0.075 -2.248 1 98.25 143 HIS B CA 1
ATOM 2316 C C . HIS B 1 143 ? -5.277 0.245 -0.732 1 98.25 143 HIS B C 1
ATOM 2318 O O . HIS B 1 143 ? -5.086 1.35 -0.222 1 98.25 143 HIS B O 1
ATOM 2324 N N . SER B 1 144 ? -5.555 -0.839 -0.062 1 98.38 144 SER B N 1
ATOM 2325 C CA . SER B 1 144 ? -5.598 -0.795 1.396 1 98.38 144 SER B CA 1
ATOM 2326 C C . SER B 1 144 ? -4.246 -0.39 1.976 1 98.38 144 SER B C 1
ATOM 2328 O O . SER B 1 144 ? -4.18 0.377 2.938 1 98.38 144 SER B O 1
ATOM 2330 N N . SER B 1 145 ? -3.172 -0.872 1.416 1 98.62 145 SER B N 1
ATOM 2331 C CA . SER B 1 145 ? -1.827 -0.553 1.883 1 98.62 145 SER B CA 1
ATOM 2332 C C . SER B 1 145 ? -1.484 0.91 1.622 1 98.62 145 SER B C 1
ATOM 2334 O O . SER B 1 145 ? -0.85 1.562 2.453 1 98.62 145 SER B O 1
ATOM 2336 N N . PHE B 1 146 ? -1.951 1.411 0.515 1 98.62 146 PHE B N 1
ATOM 2337 C CA . PHE B 1 146 ? -1.787 2.824 0.19 1 98.62 146 PHE B CA 1
ATOM 2338 C C . PHE B 1 146 ? -2.389 3.703 1.28 1 98.62 146 PHE B C 1
ATOM 2340 O O . PHE B 1 146 ? -1.725 4.609 1.791 1 98.62 146 PHE B O 1
ATOM 2347 N N . HIS B 1 147 ? -3.562 3.406 1.653 1 98.75 147 HIS B N 1
ATOM 2348 C CA . HIS B 1 147 ? -4.25 4.223 2.646 1 98.75 147 HIS B CA 1
ATOM 2349 C C . HIS B 1 147 ? -3.695 3.973 4.047 1 98.75 147 HIS B C 1
ATOM 2351 O O . HIS B 1 147 ? -3.715 4.867 4.895 1 98.75 147 HIS B O 1
ATOM 2357 N N . ALA B 1 148 ? -3.146 2.775 4.262 1 98.69 148 ALA B N 1
ATOM 2358 C CA . ALA B 1 148 ? -2.457 2.525 5.523 1 98.69 148 ALA B CA 1
ATOM 2359 C C . ALA B 1 148 ? -1.276 3.477 5.699 1 98.69 148 ALA B C 1
ATOM 2361 O O . ALA B 1 148 ? -0.989 3.92 6.816 1 98.69 148 ALA B O 1
ATOM 2362 N N . GLY B 1 149 ? -0.566 3.762 4.641 1 98.62 149 GLY B N 1
ATOM 2363 C CA . GLY B 1 149 ? 0.51 4.738 4.695 1 98.62 149 GLY B CA 1
ATOM 2364 C C . GLY B 1 149 ? 0.049 6.105 5.16 1 98.62 149 GLY B C 1
ATOM 2365 O O . GLY B 1 149 ? 0.764 6.793 5.895 1 98.62 149 GLY B O 1
ATOM 2366 N N . GLN B 1 150 ? -1.117 6.477 4.805 1 98.69 150 GLN B N 1
ATOM 2367 C CA . GLN B 1 150 ? -1.683 7.754 5.219 1 98.69 150 GLN B CA 1
ATOM 2368 C C . GLN B 1 150 ? -2.062 7.734 6.699 1 98.69 150 GLN B C 1
ATOM 2370 O O . GLN B 1 150 ? -1.951 8.75 7.387 1 98.69 150 GLN B O 1
ATOM 2375 N N . VAL B 1 151 ? -2.512 6.566 7.152 1 98.75 151 VAL B N 1
ATOM 2376 C CA . VAL B 1 151 ? -2.799 6.434 8.578 1 98.75 151 VAL B CA 1
ATOM 2377 C C . VAL B 1 151 ? -1.507 6.574 9.383 1 98.75 151 VAL B C 1
ATOM 2379 O O . VAL B 1 151 ? -1.501 7.18 10.453 1 98.75 151 VAL B O 1
ATOM 2382 N N . ALA B 1 152 ? -0.44 6.031 8.867 1 98.44 152 ALA B N 1
ATOM 2383 C CA . ALA B 1 152 ? 0.851 6.184 9.539 1 98.44 152 ALA B CA 1
ATOM 2384 C C . ALA B 1 152 ? 1.237 7.656 9.648 1 98.44 152 ALA B C 1
ATOM 2386 O O . ALA B 1 152 ? 1.778 8.086 10.672 1 98.44 152 ALA B O 1
ATOM 2387 N N . ASP B 1 153 ? 0.957 8.43 8.656 1 98.62 153 ASP B N 1
ATOM 2388 C CA . ASP B 1 153 ? 1.244 9.859 8.711 1 98.62 153 ASP B CA 1
ATOM 2389 C C . ASP B 1 153 ? 0.323 10.562 9.703 1 98.62 153 ASP B C 1
ATOM 2391 O O . ASP B 1 153 ? 0.735 11.508 10.383 1 98.62 153 ASP B O 1
ATOM 2395 N N . ALA B 1 154 ? -0.931 10.117 9.773 1 98.62 154 ALA B N 1
ATOM 2396 C CA . ALA B 1 154 ? -1.824 10.664 10.797 1 98.62 154 ALA B CA 1
ATOM 2397 C C . ALA B 1 154 ? -1.307 10.359 12.195 1 98.62 154 ALA B C 1
ATOM 2399 O O . ALA B 1 154 ? -1.368 11.211 13.086 1 98.62 154 ALA B O 1
ATOM 2400 N N . ARG B 1 155 ? -0.837 9.172 12.383 1 98.19 155 ARG B N 1
ATOM 2401 C CA . ARG B 1 155 ? -0.229 8.805 13.656 1 98.19 155 ARG B CA 1
ATOM 2402 C C . ARG B 1 155 ? 0.925 9.742 14 1 98.19 155 ARG B C 1
ATOM 2404 O O . ARG B 1 155 ? 1.018 10.227 15.133 1 98.19 155 ARG B O 1
ATOM 2411 N N . ARG B 1 156 ? 1.752 9.961 13.039 1 97.5 156 ARG B N 1
ATOM 2412 C CA . ARG B 1 156 ? 2.887 10.859 13.242 1 97.5 156 ARG B CA 1
ATOM 2413 C C . ARG B 1 156 ? 2.416 12.266 13.594 1 97.5 156 ARG B C 1
ATOM 2415 O O . ARG B 1 156 ? 2.963 12.898 14.492 1 97.5 156 ARG B O 1
ATOM 2422 N N . ALA B 1 157 ? 1.44 12.742 12.883 1 97.88 157 ALA B N 1
ATOM 2423 C CA . ALA B 1 157 ? 0.88 14.07 13.141 1 97.88 157 ALA B CA 1
ATOM 2424 C C . ALA B 1 157 ? 0.344 14.164 14.57 1 97.88 157 ALA B C 1
ATOM 2426 O O . ALA B 1 157 ? 0.349 15.242 15.164 1 97.88 157 ALA B O 1
ATOM 2427 N N . ALA B 1 158 ? -0.07 13.039 15.086 1 97.44 158 ALA B N 1
ATOM 2428 C CA . ALA B 1 158 ? -0.617 12.984 16.438 1 97.44 158 ALA B CA 1
ATOM 2429 C C . ALA B 1 158 ? 0.495 12.828 17.469 1 97.44 158 ALA B C 1
ATOM 2431 O O . ALA B 1 158 ? 0.225 12.703 18.672 1 97.44 158 ALA B O 1
ATOM 2432 N N . GLY B 1 159 ? 1.761 12.75 17 1 96.25 159 GLY B N 1
ATOM 2433 C CA . GLY B 1 159 ? 2.893 12.68 17.922 1 96.25 159 GLY B CA 1
ATOM 2434 C C . GLY B 1 159 ? 3.281 11.258 18.266 1 96.25 159 GLY B C 1
ATOM 2435 O O . GLY B 1 159 ? 4.02 11.031 19.234 1 96.25 159 GLY B O 1
ATOM 2436 N N . ARG B 1 160 ? 2.779 10.312 17.5 1 95.56 160 ARG B N 1
ATOM 2437 C CA . ARG B 1 160 ? 3.068 8.906 17.766 1 95.56 160 ARG B CA 1
ATOM 2438 C C . ARG B 1 160 ? 4.215 8.406 16.891 1 95.56 160 ARG B C 1
ATOM 2440 O O . ARG B 1 160 ? 4.352 8.828 15.734 1 95.56 160 ARG B O 1
ATOM 2447 N N . GLY B 1 161 ? 4.977 7.508 17.375 1 90.38 161 GLY B N 1
ATOM 2448 C CA . GLY B 1 161 ? 6.051 6.887 16.625 1 90.38 161 GLY B CA 1
ATOM 2449 C C . GLY B 1 161 ? 5.578 5.738 15.75 1 90.38 161 GLY B C 1
ATOM 2450 O O . GLY B 1 161 ? 4.395 5.387 15.766 1 90.38 161 GLY B O 1
ATOM 2451 N N . PRO B 1 162 ? 6.523 5.211 14.992 1 87.12 162 PRO B N 1
ATOM 2452 C CA . PRO B 1 162 ? 6.172 4.066 14.148 1 87.12 162 PRO B CA 1
ATOM 2453 C C . PRO B 1 162 ? 5.695 2.863 14.953 1 87.12 162 PRO B C 1
ATOM 2455 O O . PRO B 1 162 ? 6.191 2.619 16.062 1 87.12 162 PRO B O 1
ATOM 2458 N N . LEU B 1 163 ? 4.617 2.252 14.461 1 74.06 163 LEU B N 1
ATOM 2459 C CA . LEU B 1 163 ? 4.125 1.013 15.055 1 74.06 163 LEU B CA 1
ATOM 2460 C C . LEU B 1 163 ? 4.852 -0.194 14.461 1 74.06 163 LEU B C 1
ATOM 2462 O O . LEU B 1 163 ? 5 -0.301 13.242 1 74.06 163 LEU B O 1
ATOM 2466 N N . MET B 1 164 ? 5.887 -0.655 15.055 1 59.56 164 MET B N 1
ATOM 2467 C CA . MET B 1 164 ? 6.523 -1.877 14.57 1 59.56 164 MET B CA 1
ATOM 2468 C C . MET B 1 164 ? 5.605 -3.08 14.758 1 59.56 164 MET B C 1
ATOM 2470 O O . MET B 1 164 ? 5.172 -3.363 15.875 1 59.56 164 MET B O 1
ATOM 2474 N N . ALA B 1 165 ? 4.711 -3.029 13.812 1 44.06 165 ALA B N 1
ATOM 2475 C CA . ALA B 1 165 ? 3.918 -4.203 14.172 1 44.06 165 ALA B CA 1
ATOM 2476 C C . ALA B 1 165 ? 4.773 -5.469 14.164 1 44.06 165 ALA B C 1
ATOM 2478 O O . ALA B 1 165 ? 5.734 -5.566 13.391 1 44.06 165 ALA B O 1
#

Secondary structure (DSSP, 8-state):
--HHHHHHHHHHHHHHHHHHHHHHTTTSTT--SBTTB---HHHHHHHHHHHHHIIIIIIIT----S-HHHHHHHSTT----S-GGGS--HHHHHHHHHHHHHHHHHHHTT--GGGGGSB----GGGHHHHSBHHHHHHHHHHHHHHHHHHHHHHHHHTT------/--HHHHHHHHHHHHHHHHHHHHHHTTTSTT--SBTTB---HHHHHHHHHHHHHIIIIIIIT----S-HHHHHHHSTT----S-GGGS--HHHHHHHHHHHHHHHHHHHTT--GGGGGSB----GGGHHHHSBHHHHHHHHHHHHHHHHHHHHHHHHHTT------

Organism: NCBI:txid2527985

Solvent-accessible surface area (backbone atoms only — not comparable to full-atom values): 16973 Å² total; per-residue (Å²): 72,50,30,58,56,50,50,52,51,40,45,49,54,28,45,54,53,27,50,52,55,41,59,71,30,66,90,51,34,70,37,38,18,21,87,69,39,62,64,13,37,48,51,46,53,42,21,52,38,44,48,50,28,38,41,47,31,25,21,57,66,66,38,72,48,84,56,66,84,42,46,76,63,26,32,92,89,47,68,73,75,87,56,69,85,80,48,80,52,65,68,58,42,49,53,51,32,54,50,51,49,50,50,48,53,54,53,54,71,74,54,53,41,68,54,28,63,39,72,28,57,42,58,74,94,43,32,94,60,29,36,20,35,39,36,38,58,50,43,52,26,33,51,39,14,16,53,31,23,28,36,53,36,15,39,32,46,72,73,43,75,88,75,85,120,71,51,29,58,55,50,50,52,51,39,45,50,55,27,45,55,54,28,50,51,54,42,60,71,29,66,92,52,34,68,37,37,18,21,88,68,39,62,64,14,38,46,50,46,53,41,22,51,37,44,47,50,27,39,40,46,30,24,22,56,66,66,37,73,49,84,56,65,85,43,46,76,66,26,32,92,89,47,70,73,74,86,57,69,87,80,50,79,53,66,68,57,43,48,53,52,32,54,51,50,50,50,51,50,53,54,54,54,70,73,54,53,42,68,53,29,61,39,71,30,55,43,58,75,93,44,32,94,59,30,36,20,34,39,37,38,58,50,43,52,26,33,51,40,15,15,53,29,23,28,35,54,36,16,39,32,46,72,73,44,75,86,78,79,121